Protein AF-X0THK2-F1 (afdb_monomer_lite)

Structure (mmCIF, N/CA/C/O backbone):
data_AF-X0THK2-F1
#
_entry.id   AF-X0THK2-F1
#
loop_
_atom_site.group_PDB
_atom_site.id
_atom_site.type_symbol
_atom_site.label_atom_id
_atom_site.label_alt_id
_atom_site.label_comp_id
_atom_site.label_asym_id
_atom_site.label_entity_id
_atom_site.label_seq_id
_atom_site.pdbx_PDB_ins_code
_atom_site.Cartn_x
_atom_site.Cartn_y
_atom_site.Cartn_z
_atom_site.occupancy
_atom_site.B_iso_or_equiv
_atom_site.auth_seq_id
_atom_site.auth_comp_id
_atom_site.auth_asym_id
_atom_site.auth_atom_id
_atom_site.pdbx_PDB_model_num
ATOM 1 N N . MET A 1 1 ? 14.594 -12.903 -14.115 1.00 51.97 1 MET A N 1
ATOM 2 C CA . MET A 1 1 ? 13.327 -12.169 -13.880 1.00 51.97 1 MET A CA 1
ATOM 3 C C . MET A 1 1 ? 12.761 -12.596 -12.543 1.00 51.97 1 MET A C 1
ATOM 5 O O . MET A 1 1 ? 12.547 -13.785 -12.344 1.00 51.97 1 MET A O 1
ATOM 9 N N . ASN A 1 2 ? 12.491 -11.645 -11.649 1.00 69.25 2 ASN A N 1
ATOM 10 C CA . ASN A 1 2 ? 11.984 -11.963 -10.314 1.00 69.25 2 ASN A CA 1
ATOM 11 C C . ASN A 1 2 ? 10.461 -12.042 -10.366 1.00 69.25 2 ASN A C 1
ATOM 13 O O . ASN A 1 2 ? 9.765 -11.030 -10.506 1.00 69.25 2 ASN A O 1
ATOM 17 N N . ARG A 1 3 ? 9.955 -13.277 -10.335 1.00 85.00 3 ARG A N 1
ATOM 18 C CA . ARG A 1 3 ? 8.519 -13.593 -10.343 1.00 85.00 3 ARG A CA 1
ATOM 19 C C . ARG A 1 3 ? 7.918 -13.631 -8.945 1.00 85.00 3 ARG A C 1
ATOM 21 O O . ARG A 1 3 ? 6.707 -13.520 -8.822 1.00 85.00 3 ARG A O 1
ATOM 28 N N . VAL A 1 4 ? 8.752 -13.755 -7.916 1.00 89.44 4 VAL A N 1
ATOM 29 C CA . VAL A 1 4 ? 8.335 -13.856 -6.518 1.00 89.44 4 VAL A CA 1
ATOM 30 C C . VAL A 1 4 ? 8.900 -12.677 -5.738 1.00 89.44 4 VAL A C 1
ATOM 32 O O . VAL A 1 4 ? 10.060 -12.305 -5.901 1.00 89.44 4 VAL A O 1
ATOM 35 N N . MET A 1 5 ? 8.066 -12.095 -4.888 1.00 89.94 5 MET A N 1
ATOM 36 C CA . MET A 1 5 ? 8.440 -11.112 -3.884 1.00 89.94 5 MET A CA 1
ATOM 37 C C . MET A 1 5 ? 7.939 -11.607 -2.534 1.00 89.94 5 MET A C 1
ATOM 39 O O . MET A 1 5 ? 6.778 -11.991 -2.410 1.00 89.94 5 MET A O 1
ATOM 43 N N . ALA A 1 6 ? 8.810 -11.565 -1.534 1.00 90.81 6 ALA A N 1
ATOM 44 C CA . ALA A 1 6 ? 8.463 -11.764 -0.137 1.00 90.81 6 ALA A CA 1
ATOM 45 C C . ALA A 1 6 ? 8.884 -10.520 0.649 1.00 90.81 6 ALA A C 1
ATOM 47 O O . ALA A 1 6 ? 9.890 -9.880 0.334 1.00 90.81 6 ALA A O 1
ATOM 48 N N . SER A 1 7 ? 8.097 -10.130 1.640 1.00 89.62 7 SER A N 1
ATOM 49 C CA . SER A 1 7 ? 8.336 -8.942 2.451 1.00 89.62 7 SER A CA 1
ATOM 50 C C . SER A 1 7 ? 7.856 -9.176 3.872 1.00 89.62 7 SER A C 1
ATOM 52 O O . SER A 1 7 ? 6.810 -9.774 4.096 1.00 89.62 7 SER A O 1
ATOM 54 N N . VAL A 1 8 ? 8.627 -8.675 4.829 1.00 90.88 8 VAL A N 1
ATOM 55 C CA . VAL A 1 8 ? 8.290 -8.665 6.252 1.00 90.88 8 VAL A CA 1
ATOM 56 C C . VAL A 1 8 ? 8.263 -7.208 6.691 1.00 90.88 8 VAL A C 1
ATOM 58 O O . VAL A 1 8 ? 9.100 -6.417 6.255 1.00 90.88 8 VAL A O 1
ATOM 61 N N . TYR A 1 9 ? 7.285 -6.831 7.504 1.00 87.06 9 TYR A N 1
ATOM 62 C CA . TYR A 1 9 ? 7.135 -5.465 7.987 1.00 87.06 9 TYR A CA 1
ATOM 63 C C . TYR A 1 9 ? 6.623 -5.457 9.422 1.00 87.06 9 TYR A C 1
ATOM 65 O O . TYR A 1 9 ? 5.949 -6.372 9.878 1.00 87.06 9 TYR A O 1
ATOM 73 N N . TYR A 1 10 ? 6.984 -4.417 10.156 1.00 87.94 10 TYR A N 1
ATOM 74 C CA . TYR A 1 10 ? 6.481 -4.145 11.492 1.00 87.94 10 TYR A CA 1
ATOM 75 C C . TYR A 1 10 ? 6.275 -2.641 11.604 1.00 87.94 10 TYR A C 1
ATOM 77 O O . TYR A 1 10 ? 7.006 -1.865 10.986 1.00 87.94 10 TYR A O 1
ATOM 85 N N . GLY A 1 11 ? 5.254 -2.226 12.342 1.00 85.81 11 GLY A N 1
ATOM 86 C CA . GLY A 1 11 ? 4.861 -0.828 12.392 1.00 85.81 11 GLY A CA 1
ATOM 87 C C . GLY A 1 11 ? 3.998 -0.508 13.598 1.00 85.81 11 GLY A C 1
ATOM 88 O O . GLY A 1 11 ? 3.724 -1.363 14.439 1.00 85.81 11 GLY A O 1
ATOM 89 N N . GLY A 1 12 ? 3.573 0.744 13.667 1.00 85.88 12 GLY A N 1
ATOM 90 C CA . GLY A 1 12 ? 2.708 1.264 14.713 1.00 85.88 12 GLY A CA 1
ATOM 91 C C . GLY A 1 12 ? 2.173 2.641 14.338 1.00 85.88 12 GLY A C 1
ATOM 92 O O . GLY A 1 12 ? 2.647 3.278 13.397 1.00 85.88 12 GLY A O 1
ATOM 93 N N . GLU A 1 13 ? 1.162 3.085 15.073 1.00 86.56 13 GLU A N 1
ATOM 94 C CA . GLU A 1 13 ? 0.580 4.422 14.977 1.00 86.56 13 GLU A CA 1
ATOM 95 C C . GLU A 1 13 ? 1.261 5.370 15.980 1.00 86.56 13 GLU A C 1
ATOM 97 O O . GLU A 1 13 ? 1.789 4.933 17.001 1.00 86.56 13 GLU A O 1
ATOM 102 N N . ASN A 1 14 ? 1.241 6.673 15.685 1.00 85.56 14 ASN A N 1
ATOM 103 C CA . ASN A 1 14 ? 1.829 7.729 16.519 1.00 85.56 14 ASN A CA 1
ATOM 104 C C . ASN A 1 14 ? 3.362 7.655 16.690 1.00 85.56 14 ASN A C 1
ATOM 106 O O . ASN A 1 14 ? 3.903 8.095 17.696 1.00 85.56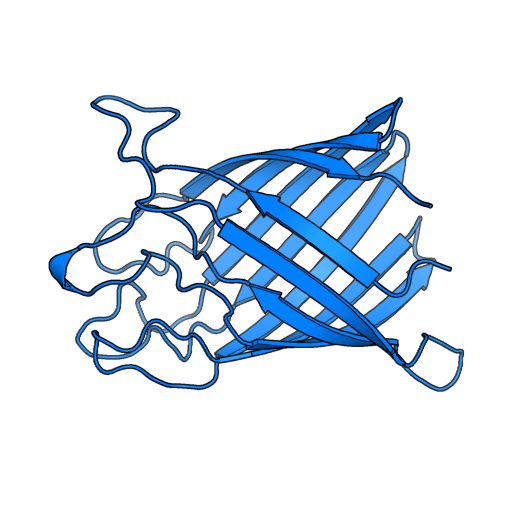 14 ASN A O 1
ATOM 110 N N . PHE A 1 15 ? 4.082 7.121 15.695 1.00 80.56 15 PHE A N 1
ATOM 111 C CA . PHE A 1 15 ? 5.554 7.127 15.697 1.00 80.56 15 PHE A CA 1
ATOM 112 C C . PHE A 1 15 ? 6.146 8.548 15.603 1.00 80.56 15 PHE A C 1
ATOM 114 O O . PHE A 1 15 ? 7.241 8.801 16.094 1.00 80.56 15 PHE A O 1
ATOM 121 N N . ILE A 1 16 ? 5.421 9.477 14.968 1.00 75.75 16 ILE A N 1
ATOM 122 C CA . ILE A 1 16 ? 5.760 10.904 14.878 1.00 75.75 16 ILE A CA 1
ATOM 123 C C . ILE A 1 16 ? 4.528 11.689 15.343 1.00 75.75 16 ILE A C 1
ATOM 125 O O . ILE A 1 16 ? 3.577 11.850 14.575 1.00 75.75 16 ILE A O 1
ATOM 129 N N . GLY A 1 17 ? 4.532 12.139 16.598 1.00 75.00 17 GLY A N 1
ATOM 130 C CA . GLY A 1 17 ? 3.413 12.835 17.233 1.00 75.00 17 GLY A CA 1
ATOM 131 C C . GLY A 1 17 ? 3.602 12.980 18.744 1.00 75.00 17 GLY A C 1
ATOM 132 O O . GLY A 1 17 ? 4.654 12.632 19.277 1.00 75.00 17 GLY A O 1
ATOM 133 N N . GLU A 1 18 ? 2.589 13.512 19.425 1.00 75.44 18 GLU A N 1
ATOM 134 C CA . GLU A 1 18 ? 2.556 13.605 20.888 1.00 75.44 18 GLU A CA 1
ATOM 135 C C . GLU A 1 18 ? 1.841 12.376 21.476 1.00 75.44 18 GLU A C 1
ATOM 137 O O . GLU A 1 18 ? 0.810 11.938 20.961 1.00 75.44 18 GLU A O 1
ATOM 142 N N . GLY A 1 19 ? 2.388 11.802 22.552 1.00 82.88 19 GLY A N 1
ATOM 143 C CA . GLY A 1 19 ? 1.845 10.620 23.235 1.00 82.88 19 GLY A CA 1
ATOM 144 C C . GLY A 1 19 ? 2.620 9.325 22.971 1.00 82.88 19 GLY A C 1
ATOM 145 O O . GLY A 1 19 ? 3.713 9.332 22.411 1.00 82.88 19 GLY A O 1
ATOM 146 N N . GLU A 1 20 ? 2.062 8.198 23.414 1.00 86.19 20 GLU A N 1
ATOM 147 C CA . GLU A 1 20 ? 2.704 6.886 23.281 1.00 86.19 20 GLU A CA 1
ATOM 148 C C . GLU A 1 20 ? 2.559 6.308 21.865 1.00 86.19 20 GLU A C 1
ATOM 150 O O . GLU A 1 20 ? 1.560 6.536 21.172 1.00 86.19 20 GLU A O 1
ATOM 155 N N . VAL A 1 21 ? 3.557 5.522 21.448 1.00 86.88 21 VAL A N 1
ATOM 156 C CA . VAL A 1 21 ? 3.509 4.767 20.191 1.00 86.88 21 VAL A CA 1
ATOM 157 C C . VAL A 1 21 ? 2.581 3.568 20.362 1.00 86.88 21 VAL A C 1
ATOM 159 O O . VAL A 1 21 ? 2.798 2.709 21.217 1.00 86.88 21 VAL A O 1
ATOM 162 N N . ASN A 1 22 ? 1.571 3.468 19.503 1.00 87.38 22 ASN A N 1
ATOM 163 C CA . ASN A 1 22 ? 0.654 2.336 19.477 1.00 87.38 22 ASN A CA 1
ATOM 164 C C . ASN A 1 22 ? 1.153 1.288 18.476 1.00 87.38 22 ASN A C 1
ATOM 166 O O . ASN A 1 22 ? 0.842 1.347 17.284 1.00 87.38 22 ASN A O 1
ATOM 170 N N . TRP A 1 23 ? 1.958 0.347 18.961 1.00 90.25 23 TRP A N 1
ATOM 171 C CA . TRP A 1 23 ? 2.533 -0.718 18.142 1.00 90.25 23 TRP A CA 1
ATOM 172 C C . TRP A 1 23 ? 1.482 -1.681 17.586 1.00 90.25 23 TRP A C 1
ATOM 174 O O . TRP A 1 23 ? 0.511 -2.046 18.254 1.00 90.25 23 TRP A O 1
ATOM 184 N N . ASN A 1 24 ? 1.712 -2.152 16.361 1.00 90.62 24 ASN A N 1
ATOM 185 C CA . ASN A 1 24 ? 0.898 -3.209 15.784 1.00 90.62 24 ASN A CA 1
ATOM 186 C C . ASN A 1 24 ? 1.109 -4.524 16.552 1.00 90.62 24 ASN A C 1
ATOM 188 O O . ASN A 1 24 ? 2.219 -4.814 16.994 1.00 90.62 24 ASN A O 1
ATOM 192 N N . PRO A 1 25 ? 0.071 -5.367 16.681 1.00 91.06 25 PRO A N 1
ATOM 193 C CA . PRO A 1 25 ? 0.123 -6.548 17.545 1.00 91.06 25 PRO A CA 1
ATOM 194 C C . PRO A 1 25 ? 1.012 -7.673 17.004 1.00 91.06 25 PRO A C 1
ATOM 196 O O . PRO A 1 25 ? 1.326 -8.605 17.738 1.00 91.06 25 PRO A O 1
ATOM 199 N N . GLN A 1 26 ? 1.360 -7.632 15.717 1.00 89.00 26 GLN A N 1
ATOM 200 C CA . GLN A 1 26 ? 2.122 -8.681 15.052 1.00 89.00 26 GLN A CA 1
ATOM 201 C C . GLN A 1 26 ? 2.984 -8.118 13.924 1.00 89.00 26 GLN A C 1
ATOM 203 O O . GLN A 1 26 ? 2.712 -7.046 13.375 1.00 89.00 26 GLN A O 1
ATOM 208 N N . ILE A 1 27 ? 3.999 -8.893 13.556 1.00 90.94 27 ILE A N 1
ATOM 209 C CA . ILE A 1 27 ? 4.769 -8.699 12.332 1.00 90.94 27 ILE A CA 1
ATOM 210 C C . ILE A 1 27 ? 3.862 -9.006 11.131 1.00 90.94 27 ILE A C 1
ATOM 212 O O . ILE A 1 27 ? 3.173 -10.025 11.089 1.00 90.94 27 ILE A O 1
ATOM 216 N N . GLY A 1 28 ? 3.855 -8.101 10.162 1.00 92.38 28 GLY A N 1
ATOM 217 C CA . GLY A 1 28 ? 3.229 -8.268 8.865 1.00 92.38 28 GLY A CA 1
ATOM 218 C C . GLY A 1 28 ? 4.109 -9.053 7.900 1.00 92.38 28 GLY A C 1
ATOM 219 O O . GLY A 1 28 ? 5.336 -8.936 7.894 1.00 92.38 28 GLY A O 1
ATOM 220 N N . PHE A 1 29 ? 3.465 -9.834 7.044 1.00 93.94 29 PHE A N 1
ATOM 221 C CA . PHE A 1 29 ? 4.097 -10.543 5.945 1.00 93.94 29 PHE A CA 1
ATOM 222 C C . PHE A 1 29 ? 3.342 -10.260 4.650 1.00 93.94 29 PHE A C 1
ATOM 224 O O . PHE A 1 29 ? 2.124 -10.061 4.640 1.00 93.94 29 PHE A O 1
ATOM 231 N N . GLU A 1 30 ? 4.081 -10.203 3.552 1.00 94.69 30 GLU A N 1
ATOM 232 C CA . GLU A 1 30 ? 3.529 -10.111 2.215 1.00 94.69 30 GLU A CA 1
ATOM 233 C C . GLU A 1 30 ? 4.280 -11.043 1.272 1.00 94.69 30 GLU A C 1
ATOM 235 O O . GLU A 1 30 ? 5.509 -11.056 1.235 1.00 94.69 30 GLU A O 1
ATOM 240 N N . MET A 1 31 ? 3.524 -11.797 0.481 1.00 94.94 31 MET A N 1
ATOM 241 C CA . MET A 1 31 ? 4.041 -12.568 -0.639 1.00 94.94 31 MET A CA 1
ATOM 242 C C . MET A 1 31 ? 3.273 -12.187 -1.893 1.00 94.94 31 MET A C 1
ATOM 244 O O . MET A 1 31 ? 2.048 -12.108 -1.874 1.00 94.94 31 MET A O 1
ATOM 248 N N . ARG A 1 32 ? 3.990 -11.990 -2.995 1.00 95.69 32 ARG A N 1
ATOM 249 C CA . ARG A 1 32 ? 3.411 -11.691 -4.302 1.00 95.69 32 ARG A CA 1
ATOM 250 C C . ARG A 1 32 ? 4.101 -12.508 -5.373 1.00 95.69 32 ARG A C 1
ATOM 252 O O . ARG A 1 32 ? 5.329 -12.542 -5.435 1.00 95.69 32 ARG A O 1
ATOM 259 N N . ILE A 1 33 ? 3.306 -13.114 -6.242 1.00 95.38 33 ILE A N 1
ATOM 260 C CA . ILE A 1 33 ? 3.770 -13.914 -7.367 1.00 95.38 33 ILE A CA 1
ATOM 261 C C . ILE A 1 33 ? 3.182 -13.332 -8.650 1.00 95.38 33 ILE A C 1
ATOM 263 O O . ILE A 1 33 ? 1.968 -13.163 -8.768 1.00 95.38 33 ILE A O 1
ATOM 267 N N . ARG A 1 34 ? 4.047 -13.027 -9.620 1.00 95.62 34 ARG A N 1
ATOM 268 C CA . ARG A 1 34 ? 3.648 -12.652 -10.979 1.00 95.62 34 ARG A CA 1
ATOM 269 C C . ARG A 1 34 ? 3.392 -13.924 -11.782 1.00 95.62 34 ARG A C 1
ATOM 271 O O . ARG A 1 34 ? 4.321 -14.694 -12.017 1.00 95.62 34 ARG A O 1
ATOM 278 N N . ILE A 1 35 ? 2.140 -14.121 -12.183 1.00 95.62 35 ILE A N 1
ATOM 279 C CA . ILE A 1 35 ? 1.673 -15.310 -12.910 1.00 95.62 35 ILE A CA 1
ATOM 280 C C . ILE A 1 35 ? 1.639 -15.093 -14.425 1.00 95.62 35 ILE A C 1
ATOM 282 O O . ILE A 1 35 ? 1.852 -16.038 -15.175 1.00 95.62 35 ILE A O 1
ATOM 286 N N . ILE A 1 36 ? 1.424 -13.852 -14.870 1.00 94.75 36 ILE A N 1
ATOM 287 C CA . ILE A 1 36 ? 1.481 -13.458 -16.281 1.00 94.75 36 ILE A CA 1
ATOM 288 C C . ILE A 1 36 ? 2.469 -12.306 -16.404 1.00 94.75 36 ILE A C 1
ATOM 290 O O . ILE A 1 36 ? 2.406 -11.332 -15.647 1.00 94.75 36 ILE A O 1
ATOM 294 N N . GLU A 1 37 ? 3.403 -12.439 -17.338 1.00 92.88 37 GLU A N 1
ATOM 295 C CA . GLU A 1 37 ? 4.351 -11.385 -17.672 1.00 92.88 37 GLU A CA 1
ATOM 296 C C . GLU A 1 37 ? 3.726 -10.395 -18.645 1.00 92.88 37 GLU A C 1
ATOM 298 O O . GLU A 1 37 ? 2.919 -10.751 -19.502 1.00 92.88 37 GLU A O 1
ATOM 303 N N . GLU A 1 38 ? 4.103 -9.133 -18.483 1.00 92.75 38 GLU A N 1
ATOM 304 C CA . GLU A 1 38 ? 3.689 -8.099 -19.413 1.00 92.75 38 GLU A CA 1
ATOM 305 C C . GLU A 1 38 ? 4.325 -8.349 -20.781 1.00 92.75 38 GLU A C 1
ATOM 307 O O . GLU A 1 38 ? 5.511 -8.656 -20.894 1.00 92.75 38 GLU A O 1
ATOM 312 N N . SE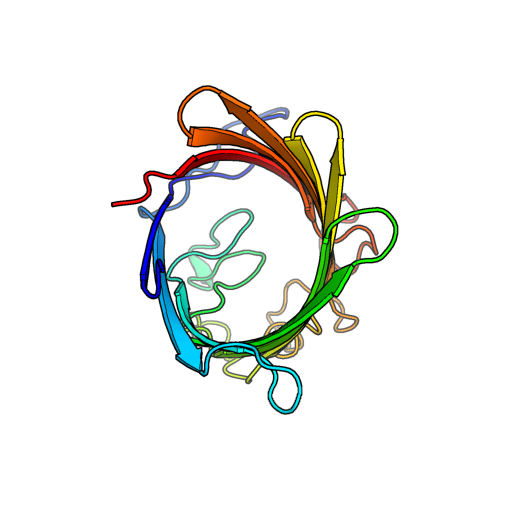R A 1 39 ? 3.522 -8.191 -21.823 1.00 91.19 39 SER A N 1
ATOM 313 C CA . SER A 1 39 ? 3.946 -8.230 -23.216 1.00 91.19 39 SER A CA 1
ATOM 314 C C . SER A 1 39 ? 3.228 -7.127 -23.989 1.00 91.19 39 SER A C 1
ATOM 316 O O . SER A 1 39 ? 2.403 -6.392 -23.446 1.00 91.19 39 SER A O 1
ATOM 318 N N . PHE A 1 40 ? 3.499 -7.022 -25.288 1.00 88.19 40 PHE A N 1
ATOM 319 C CA . PHE A 1 40 ? 2.782 -6.078 -26.144 1.00 88.19 40 PHE A CA 1
ATOM 320 C C . PHE A 1 40 ? 1.252 -6.290 -26.109 1.00 88.19 40 PHE A C 1
ATOM 322 O O . PHE A 1 40 ? 0.489 -5.322 -26.053 1.00 88.19 40 PHE A O 1
ATOM 329 N N . ALA A 1 41 ? 0.810 -7.553 -26.098 1.00 90.81 41 ALA A N 1
ATOM 330 C CA . ALA A 1 41 ? -0.605 -7.922 -26.152 1.00 90.81 41 ALA A CA 1
ATOM 331 C C . ALA A 1 41 ? -1.260 -8.086 -24.769 1.00 90.81 41 ALA A C 1
ATOM 333 O O . ALA A 1 41 ? -2.451 -7.812 -24.630 1.00 90.81 41 ALA A O 1
ATOM 334 N N . PHE A 1 42 ? -0.507 -8.508 -23.748 1.00 93.06 42 PHE A N 1
ATOM 335 C CA . PHE A 1 42 ? -1.058 -8.864 -22.436 1.00 93.06 42 PHE A CA 1
ATOM 336 C C . PHE A 1 42 ? -0.485 -8.000 -21.308 1.00 93.06 42 PHE A C 1
ATOM 338 O O . PHE A 1 42 ? 0.735 -7.835 -21.241 1.00 93.06 42 PHE A O 1
ATOM 345 N N . PRO A 1 43 ? -1.324 -7.491 -20.385 1.00 95.62 43 PRO A N 1
ATOM 346 C CA . PRO A 1 43 ? -0.830 -6.869 -19.163 1.00 95.62 43 PRO A CA 1
ATOM 347 C C . PRO A 1 43 ? -0.204 -7.920 -18.233 1.00 95.62 43 PRO A C 1
ATOM 349 O O . PRO A 1 43 ? -0.538 -9.105 -18.297 1.00 95.62 43 PRO A O 1
ATOM 352 N N . ALA A 1 44 ? 0.662 -7.485 -17.318 1.00 96.31 44 ALA A N 1
ATOM 353 C CA . ALA A 1 44 ? 1.138 -8.359 -16.251 1.00 96.31 44 ALA A CA 1
ATOM 354 C C . ALA A 1 44 ? 0.010 -8.653 -15.259 1.00 96.31 44 ALA A C 1
ATOM 356 O O . ALA A 1 44 ? -0.748 -7.758 -14.887 1.00 96.31 44 ALA A O 1
ATOM 357 N N . VAL A 1 45 ? -0.042 -9.884 -14.753 1.00 97.38 45 VAL A N 1
ATOM 358 C CA . VAL A 1 45 ? -0.984 -10.284 -13.699 1.00 97.38 45 VAL A CA 1
ATOM 359 C C . VAL A 1 45 ? -0.215 -10.885 -12.537 1.00 97.38 45 VAL A C 1
ATOM 361 O O . VAL A 1 45 ? 0.676 -11.718 -12.718 1.00 97.38 45 VAL A O 1
ATOM 364 N N . SER A 1 46 ? -0.549 -10.445 -11.329 1.00 97.44 46 SER A N 1
ATOM 365 C CA . SER A 1 46 ? 0.020 -10.950 -10.083 1.00 97.44 46 SER A CA 1
ATOM 366 C C . SER A 1 46 ? -1.074 -11.331 -9.097 1.00 97.44 46 SER A C 1
ATOM 368 O O . SER A 1 46 ? -2.148 -10.731 -9.072 1.00 97.44 46 SER A O 1
ATOM 370 N N . ILE A 1 47 ? -0.769 -12.305 -8.251 1.00 98.06 47 ILE A N 1
ATOM 371 C CA . ILE A 1 47 ? -1.553 -12.658 -7.069 1.00 98.06 47 ILE A CA 1
ATOM 372 C C . ILE A 1 47 ? -0.670 -12.513 -5.837 1.00 98.06 47 ILE A C 1
ATOM 374 O O . ILE A 1 47 ? 0.553 -12.647 -5.920 1.00 98.06 47 ILE A O 1
ATOM 378 N N . GLY A 1 48 ? -1.268 -12.229 -4.693 1.00 97.44 48 GLY A N 1
ATOM 379 C CA . GLY A 1 48 ? -0.514 -12.088 -3.465 1.00 97.44 48 GLY A CA 1
ATOM 380 C C . GLY A 1 48 ? -1.363 -12.200 -2.218 1.00 97.44 48 GLY A C 1
ATOM 381 O O . GLY A 1 48 ? -2.590 -12.297 -2.263 1.00 97.44 48 GLY A O 1
ATOM 382 N N . PHE A 1 49 ? -0.664 -12.198 -1.096 1.00 97.50 49 PHE A N 1
ATOM 383 C CA . PHE A 1 49 ? -1.231 -12.170 0.234 1.00 97.50 49 PHE A CA 1
ATOM 384 C C . PHE A 1 49 ? -0.493 -11.128 1.065 1.00 97.50 49 PHE A C 1
ATOM 386 O O . PHE A 1 49 ? 0.734 -11.112 1.058 1.00 97.50 49 PHE A O 1
ATOM 393 N N . ASN A 1 50 ? -1.225 -10.282 1.782 1.00 96.56 50 ASN A N 1
ATOM 394 C CA . ASN A 1 50 ? -0.694 -9.305 2.725 1.00 96.56 50 ASN A CA 1
ATOM 395 C C . ASN A 1 50 ? -1.473 -9.426 4.045 1.00 96.56 50 ASN A C 1
ATOM 397 O O . ASN A 1 50 ? -2.698 -9.297 4.055 1.00 96.56 50 ASN A O 1
ATOM 401 N N . SER A 1 51 ? -0.769 -9.704 5.145 1.00 95.12 51 SER A N 1
ATOM 402 C CA . SER A 1 51 ? -1.388 -10.018 6.439 1.00 95.12 51 SER A CA 1
ATOM 403 C C . SER A 1 51 ? -1.667 -8.817 7.343 1.00 95.12 51 SER A C 1
ATOM 405 O O . SER A 1 51 ? -2.347 -8.981 8.356 1.00 95.12 51 SER A O 1
ATOM 407 N N . GLN A 1 52 ? -1.137 -7.630 7.043 1.00 93.56 52 GLN A N 1
ATOM 408 C CA . GLN A 1 52 ? -1.195 -6.496 7.963 1.00 93.56 52 GLN A CA 1
ATOM 409 C C . GLN A 1 52 ? -1.644 -5.216 7.260 1.00 93.56 52 GLN A C 1
ATOM 411 O O . GLN A 1 52 ? -1.069 -4.768 6.271 1.00 93.56 52 GLN A O 1
ATOM 416 N N . GLY A 1 53 ? -2.703 -4.633 7.819 1.00 92.38 53 GLY A N 1
ATOM 417 C CA . GLY A 1 53 ? -3.231 -3.343 7.419 1.00 92.38 53 GLY A CA 1
ATOM 418 C C . GLY A 1 53 ? -2.385 -2.189 7.939 1.00 92.38 53 GLY A C 1
ATOM 419 O O . GLY A 1 53 ? -1.259 -2.361 8.409 1.00 92.38 53 GLY A O 1
ATOM 420 N N . TYR A 1 54 ? -2.948 -0.992 7.852 1.00 90.38 54 TYR A N 1
ATOM 421 C CA . TYR A 1 54 ? -2.238 0.250 8.130 1.00 90.38 54 TYR A CA 1
ATOM 422 C C . TYR A 1 54 ? -2.977 1.136 9.134 1.00 90.38 54 TYR A C 1
ATOM 424 O O . TYR A 1 54 ? -4.180 0.984 9.381 1.00 90.38 54 TYR A O 1
ATOM 432 N N . GLY A 1 55 ? -2.252 2.103 9.698 1.00 88.31 55 GLY A N 1
ATOM 433 C CA . GLY A 1 55 ? -2.691 2.831 10.887 1.00 88.31 55 GLY A CA 1
ATOM 434 C C . GLY A 1 55 ? -2.760 1.924 12.119 1.00 88.31 55 GLY A C 1
ATOM 435 O O . GLY A 1 55 ? -2.251 0.804 12.114 1.00 88.31 55 GLY A O 1
ATOM 436 N N . GLY A 1 56 ? -3.395 2.400 13.189 1.00 88.25 56 GLY A N 1
ATOM 437 C CA . GLY A 1 56 ? -3.437 1.636 14.431 1.00 88.25 56 GLY A CA 1
ATOM 438 C C . GLY A 1 56 ? -4.405 0.463 14.379 1.00 88.25 56 GLY A C 1
ATOM 439 O O . GLY A 1 56 ? -5.480 0.532 13.769 1.00 88.25 56 GLY A O 1
ATOM 440 N N . TYR A 1 57 ? -4.033 -0.600 15.088 1.00 91.25 57 TYR A N 1
ATOM 441 C CA . TYR A 1 57 ? -4.878 -1.764 15.310 1.00 91.25 57 TYR A CA 1
ATOM 442 C C . TYR A 1 57 ? -5.927 -1.484 16.393 1.00 91.25 57 TYR A C 1
ATOM 444 O O . TYR A 1 57 ? -5.635 -0.903 17.441 1.00 91.25 57 TYR A O 1
ATOM 452 N N . ARG A 1 58 ? -7.172 -1.897 16.153 1.00 91.69 58 ARG A N 1
ATOM 453 C CA . ARG A 1 58 ? -8.299 -1.727 17.074 1.00 91.69 58 ARG A CA 1
ATOM 454 C C . ARG A 1 58 ? -8.701 -3.093 17.611 1.00 91.69 58 ARG A C 1
ATOM 456 O O . ARG A 1 58 ? -9.332 -3.885 16.917 1.00 91.69 58 ARG A O 1
ATOM 463 N N . LYS A 1 59 ? -8.332 -3.364 18.868 1.00 90.88 59 LYS A N 1
ATOM 464 C CA . LYS A 1 59 ? -8.544 -4.668 19.525 1.00 90.88 59 LYS A CA 1
ATOM 465 C C . LYS A 1 59 ? -10.021 -5.072 19.590 1.00 90.88 59 LYS A C 1
ATOM 467 O O . LYS A 1 59 ? -10.324 -6.245 19.422 1.00 90.88 59 LYS A O 1
ATOM 472 N N . THR A 1 60 ? -10.923 -4.108 19.781 1.00 91.69 60 THR A N 1
ATOM 473 C CA . THR A 1 60 ? -12.376 -4.338 19.875 1.00 91.69 60 THR A CA 1
ATOM 474 C C . THR A 1 60 ? -12.981 -4.875 18.581 1.00 91.69 60 THR A C 1
ATOM 476 O O . THR A 1 60 ? -13.838 -5.748 18.632 1.00 91.69 60 THR A O 1
ATOM 479 N N . LEU A 1 61 ? -12.510 -4.389 17.430 1.00 92.31 61 LEU A N 1
ATOM 480 C CA . LEU A 1 61 ? -12.985 -4.792 16.101 1.00 92.31 61 LEU A CA 1
ATOM 481 C C . LEU A 1 61 ? -12.042 -5.784 15.402 1.00 92.31 61 LEU A C 1
ATOM 483 O O . LEU A 1 61 ? -12.283 -6.148 14.257 1.00 92.31 61 LEU A O 1
ATOM 487 N N . LYS A 1 62 ? -10.944 -6.173 16.066 1.00 93.88 62 LYS A N 1
ATOM 488 C CA . LYS A 1 62 ? -9.851 -7.013 15.544 1.00 93.88 62 LYS A CA 1
ATOM 489 C C . LYS A 1 62 ? -9.424 -6.656 14.112 1.00 93.88 62 LYS A C 1
ATOM 491 O O . LYS A 1 62 ? -9.251 -7.528 13.261 1.00 93.88 62 LYS A O 1
ATOM 496 N N . ARG A 1 63 ? -9.264 -5.359 13.849 1.00 94.06 63 ARG A N 1
ATOM 497 C CA . ARG A 1 63 ? -8.872 -4.841 12.536 1.00 94.06 63 ARG A CA 1
ATOM 498 C C . ARG A 1 63 ? -7.986 -3.612 12.643 1.00 94.06 63 ARG A C 1
ATOM 500 O O . ARG A 1 63 ? -7.995 -2.911 13.657 1.00 94.06 63 ARG A O 1
ATOM 507 N N . TYR A 1 64 ? -7.238 -3.345 11.587 1.00 93.62 64 TYR A N 1
ATOM 508 C CA . TYR A 1 64 ? -6.532 -2.089 11.390 1.00 93.62 64 TYR A CA 1
ATOM 509 C C . TYR A 1 64 ? -7.504 -0.984 10.967 1.00 93.62 64 TYR A C 1
ATOM 511 O O . TYR A 1 64 ? -8.626 -1.238 10.511 1.00 93.62 64 TYR A O 1
ATOM 519 N N . THR A 1 65 ? -7.051 0.262 11.115 1.00 92.00 65 THR A N 1
ATOM 520 C CA . THR A 1 65 ? -7.798 1.441 10.656 1.00 92.00 65 THR A CA 1
ATOM 521 C C . THR A 1 65 ? -8.051 1.335 9.151 1.00 92.00 65 THR A C 1
ATOM 523 O O . THR A 1 65 ? -9.194 1.413 8.711 1.00 92.00 65 THR A O 1
ATOM 526 N N . TYR A 1 66 ? -7.003 1.040 8.380 1.00 92.94 66 TYR A N 1
ATOM 527 C CA . TYR A 1 66 ? -7.107 0.617 6.987 1.00 92.94 66 TYR A CA 1
ATOM 528 C C . TYR A 1 66 ? -6.832 -0.886 6.935 1.00 92.94 66 TYR A C 1
ATOM 530 O O . TYR A 1 66 ? -5.728 -1.305 7.289 1.00 92.94 66 TYR A O 1
ATOM 538 N N . LYS A 1 67 ? -7.823 -1.694 6.543 1.00 95.12 67 LYS A N 1
ATOM 539 C CA . LYS A 1 67 ? -7.707 -3.161 6.510 1.00 95.12 67 LYS A CA 1
ATOM 540 C C . LYS A 1 67 ? -6.522 -3.616 5.655 1.00 95.12 67 LYS A C 1
ATOM 542 O O . LYS A 1 67 ? -6.193 -2.998 4.643 1.00 95.12 67 LYS A O 1
ATOM 547 N N . SER A 1 68 ? -5.908 -4.731 6.042 1.00 95.50 68 SER A N 1
ATOM 548 C CA . SER A 1 68 ? -4.987 -5.474 5.180 1.00 95.50 68 SER A CA 1
ATOM 549 C C . SER A 1 68 ? -5.674 -5.846 3.872 1.00 95.50 68 SER A C 1
ATOM 551 O O . SER A 1 68 ? -6.877 -6.132 3.848 1.00 95.50 68 SER A O 1
ATOM 553 N N . LYS A 1 69 ? -4.894 -5.924 2.788 1.00 96.94 69 LYS A N 1
ATOM 554 C CA . LYS A 1 69 ? -5.412 -6.449 1.519 1.00 96.94 69 LYS A CA 1
ATOM 555 C C . LYS A 1 69 ? -5.820 -7.926 1.659 1.00 96.94 69 LYS A C 1
ATOM 557 O O . LYS A 1 69 ? -6.700 -8.382 0.940 1.00 96.94 69 LYS A O 1
ATOM 562 N N . GLY A 1 70 ? -5.230 -8.687 2.587 1.00 97.31 70 GLY A N 1
ATOM 563 C CA . GLY A 1 70 ? -5.454 -10.129 2.660 1.00 97.31 70 GLY A CA 1
ATOM 564 C C . GLY A 1 70 ? -5.016 -10.776 1.351 1.00 97.31 70 GLY A C 1
ATOM 565 O O . GLY A 1 70 ? -3.927 -10.479 0.862 1.00 97.31 70 GLY A O 1
ATOM 566 N N . PHE A 1 71 ? -5.860 -11.617 0.756 1.00 98.31 71 PHE A N 1
ATOM 567 C CA . PHE A 1 71 ? -5.600 -12.136 -0.589 1.00 98.31 71 PHE A CA 1
ATOM 568 C C . PHE A 1 71 ? -5.946 -11.091 -1.639 1.00 98.31 71 PHE A C 1
ATOM 570 O O . PHE A 1 71 ? -7.018 -10.490 -1.588 1.00 98.31 71 PHE A O 1
ATOM 577 N N . TYR A 1 72 ? -5.065 -10.897 -2.613 1.00 98.50 72 TYR A N 1
ATOM 578 C CA . TYR A 1 72 ? -5.261 -9.892 -3.644 1.00 98.50 72 TYR A CA 1
ATOM 579 C C . TYR A 1 72 ? -4.758 -10.346 -5.011 1.00 98.50 72 TYR A C 1
ATOM 581 O O . TYR A 1 72 ? -3.902 -11.222 -5.135 1.00 98.50 72 TYR A O 1
ATOM 589 N N . THR A 1 73 ? -5.276 -9.698 -6.048 1.00 98.44 73 THR A N 1
ATOM 590 C CA . THR A 1 73 ? -4.764 -9.784 -7.413 1.00 98.44 73 THR A CA 1
ATOM 591 C C . THR A 1 73 ? -4.583 -8.386 -7.987 1.00 98.44 73 THR A C 1
ATOM 593 O O . THR A 1 73 ? -5.294 -7.458 -7.600 1.00 98.44 73 THR A O 1
ATOM 596 N N . VAL A 1 74 ? -3.603 -8.229 -8.874 1.00 98.25 74 VAL A N 1
ATOM 597 C CA . VAL A 1 74 ? -3.299 -6.967 -9.550 1.00 98.25 74 VAL A CA 1
ATOM 598 C C . VAL A 1 74 ? -3.010 -7.239 -11.015 1.00 98.25 74 VAL A C 1
ATOM 600 O O . VAL A 1 74 ? -2.200 -8.111 -11.340 1.00 98.25 74 VAL A O 1
ATOM 603 N N . VAL A 1 75 ? -3.639 -6.451 -11.876 1.00 98.06 75 VAL A N 1
ATOM 604 C CA . VAL A 1 75 ? -3.315 -6.321 -13.292 1.00 98.06 75 VAL A CA 1
ATOM 605 C C . VAL A 1 75 ? -2.533 -5.024 -13.473 1.00 98.06 75 VAL A C 1
ATOM 607 O O . VAL A 1 75 ? -2.955 -3.970 -12.995 1.00 98.06 75 VAL A O 1
ATOM 610 N N . SER A 1 76 ? -1.392 -5.109 -14.148 1.00 97.25 76 SER A N 1
ATOM 611 C CA . SER A 1 76 ? -0.434 -4.013 -14.282 1.00 97.25 76 SER A CA 1
ATOM 612 C C . SER A 1 76 ? -0.005 -3.821 -15.729 1.00 97.25 76 SER A C 1
ATOM 614 O O . SER A 1 76 ? 0.208 -4.799 -16.448 1.00 97.25 76 SER A O 1
ATOM 616 N N . ARG A 1 77 ? 0.197 -2.567 -16.130 1.00 95.88 77 ARG A N 1
ATOM 617 C CA . ARG A 1 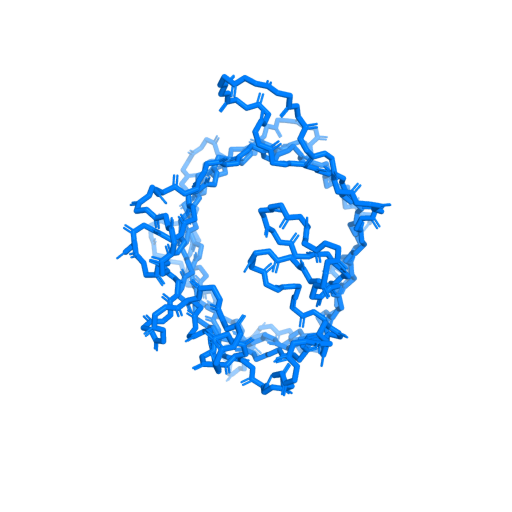77 ? 0.790 -2.216 -17.423 1.00 95.88 77 ARG A CA 1
ATOM 618 C C . ARG A 1 77 ? 1.760 -1.054 -17.263 1.00 95.88 77 ARG A C 1
ATOM 620 O O . ARG A 1 77 ? 1.420 -0.073 -16.607 1.00 95.88 77 ARG A O 1
ATOM 627 N N . ASN A 1 78 ? 2.946 -1.174 -17.842 1.00 94.38 78 ASN A N 1
ATOM 628 C CA . ASN A 1 78 ? 3.996 -0.170 -17.795 1.00 94.38 78 ASN A CA 1
ATOM 629 C C . ASN A 1 78 ? 4.112 0.542 -19.141 1.00 94.38 78 ASN A C 1
ATOM 631 O O . ASN A 1 78 ? 4.059 -0.058 -20.213 1.00 94.38 78 ASN A O 1
ATOM 635 N N . TYR A 1 79 ? 4.315 1.849 -19.070 1.00 92.31 79 TYR A N 1
ATOM 636 C CA . TYR A 1 79 ? 4.529 2.712 -20.216 1.00 92.31 79 TYR A CA 1
ATOM 637 C C . TYR A 1 79 ? 5.835 3.471 -20.039 1.00 92.31 79 TYR A C 1
ATOM 639 O O . TYR A 1 79 ? 6.189 3.895 -18.938 1.00 92.31 79 TYR A O 1
ATOM 647 N N . TYR A 1 80 ? 6.533 3.694 -21.148 1.00 88.50 80 TYR A N 1
ATOM 648 C CA . TYR A 1 80 ? 7.687 4.577 -21.167 1.00 88.50 80 TYR A CA 1
ATOM 649 C C . TYR A 1 80 ? 7.232 6.004 -21.492 1.00 88.50 80 TYR A C 1
ATOM 651 O O . TYR A 1 80 ? 7.151 6.398 -22.653 1.00 88.50 80 TYR A O 1
ATOM 659 N N . LEU A 1 81 ? 6.901 6.773 -20.455 1.00 87.00 81 LEU A N 1
ATOM 660 C CA . LEU A 1 81 ? 6.447 8.160 -20.565 1.00 87.00 81 LEU A CA 1
ATOM 661 C C . LEU A 1 81 ? 7.291 9.034 -19.638 1.00 87.00 81 LEU A C 1
ATOM 663 O O . LEU A 1 81 ? 7.020 9.109 -18.441 1.00 87.00 81 LEU A O 1
ATOM 667 N N . LEU A 1 82 ? 8.340 9.668 -20.179 1.00 80.31 82 LEU A N 1
ATOM 668 C CA . LEU A 1 82 ? 9.349 10.429 -19.417 1.00 80.31 82 LEU A CA 1
ATOM 669 C C . LEU A 1 82 ? 9.962 9.612 -18.257 1.00 80.31 82 LEU A C 1
ATOM 671 O O . LEU A 1 82 ? 10.083 10.102 -17.136 1.00 80.31 82 LEU A O 1
ATOM 675 N N . GLY A 1 83 ? 10.256 8.331 -18.498 1.00 82.38 83 GLY A N 1
ATOM 676 C CA . GLY A 1 83 ? 10.611 7.323 -17.486 1.00 82.38 83 GLY A CA 1
ATOM 677 C C . GLY A 1 83 ? 9.534 6.238 -17.355 1.00 82.38 83 GLY A C 1
ATOM 678 O O . GLY A 1 83 ? 8.582 6.228 -18.134 1.00 82.38 83 GLY A O 1
ATOM 679 N N . ASN A 1 84 ? 9.658 5.343 -16.370 1.00 91.38 84 ASN A N 1
ATOM 680 C CA . ASN A 1 84 ? 8.644 4.307 -16.131 1.00 91.38 84 ASN A CA 1
ATOM 681 C C . ASN A 1 84 ? 7.355 4.928 -15.578 1.00 91.38 84 ASN A C 1
ATOM 683 O O . ASN A 1 84 ? 7.427 5.714 -14.633 1.00 91.38 84 ASN A O 1
ATOM 687 N N . LEU A 1 85 ? 6.209 4.586 -16.160 1.00 95.94 85 LEU A N 1
ATOM 688 C CA . LEU A 1 85 ? 4.878 4.842 -15.615 1.00 95.94 85 LEU A CA 1
ATOM 689 C C . LEU A 1 85 ? 4.123 3.512 -15.547 1.00 95.94 85 LEU A C 1
ATOM 691 O O . LEU A 1 85 ? 3.706 2.993 -16.582 1.00 95.94 85 LEU A O 1
ATOM 695 N N . GLY A 1 86 ? 3.949 2.974 -14.346 1.00 96.88 86 GLY A N 1
ATOM 696 C CA . GLY A 1 86 ? 3.115 1.808 -14.082 1.00 96.88 86 GLY A CA 1
ATOM 697 C C . GLY A 1 86 ? 1.677 2.222 -13.788 1.00 96.88 86 GLY A C 1
ATOM 698 O O . GLY A 1 86 ? 1.445 3.133 -13.000 1.00 96.88 86 GLY A O 1
ATOM 699 N N . LEU A 1 87 ? 0.703 1.562 -14.414 1.00 97.75 87 LEU A N 1
ATOM 700 C CA . LEU A 1 87 ? -0.713 1.637 -14.052 1.00 97.75 87 LEU A CA 1
ATOM 701 C C . LEU A 1 87 ? -1.168 0.288 -13.504 1.00 97.75 87 LEU A C 1
ATOM 703 O O . LEU A 1 87 ? -0.839 -0.759 -14.069 1.00 97.75 87 LEU A O 1
ATOM 707 N N . HIS A 1 88 ? -1.960 0.320 -12.436 1.00 98.12 88 HIS A N 1
ATOM 708 C CA . HIS A 1 88 ? -2.379 -0.860 -11.690 1.00 98.12 88 HIS A CA 1
ATOM 709 C C . HIS A 1 88 ? -3.862 -0.804 -11.366 1.00 98.12 88 HIS A C 1
ATOM 711 O O . HIS A 1 88 ? -4.364 0.194 -10.856 1.00 98.12 88 HIS A O 1
ATOM 717 N N . ILE A 1 89 ? -4.546 -1.919 -11.582 1.00 98.44 89 ILE A N 1
ATOM 718 C CA . ILE A 1 89 ? -5.884 -2.162 -11.054 1.00 98.44 89 ILE A CA 1
ATOM 719 C C . ILE A 1 89 ? -5.862 -3.480 -10.297 1.00 98.44 89 ILE A C 1
ATOM 721 O O . ILE A 1 89 ? -5.269 -4.459 -10.752 1.00 98.44 89 ILE A O 1
ATOM 725 N N . GLY A 1 90 ? -6.476 -3.515 -9.125 1.00 98.38 90 GLY A N 1
ATOM 726 C CA . GLY A 1 90 ? -6.475 -4.703 -8.294 1.00 98.38 90 GLY A CA 1
ATOM 727 C C . GLY A 1 90 ? -7.753 -4.875 -7.504 1.00 98.38 90 GLY A C 1
ATOM 728 O O . GLY A 1 90 ? -8.531 -3.943 -7.310 1.00 98.38 90 GLY A O 1
ATOM 729 N N . ALA A 1 91 ? -7.941 -6.099 -7.034 1.00 98.69 91 ALA A N 1
ATOM 730 C CA . ALA A 1 91 ? -9.012 -6.470 -6.128 1.00 98.69 91 ALA A CA 1
ATOM 731 C C . ALA A 1 91 ? -8.431 -7.259 -4.957 1.00 98.69 91 ALA A C 1
ATOM 733 O O . ALA A 1 91 ? -7.409 -7.938 -5.099 1.00 98.69 91 ALA A O 1
ATOM 734 N N . ASN A 1 92 ? -9.055 -7.150 -3.790 1.00 98.56 92 ASN A N 1
ATOM 735 C CA . ASN A 1 92 ? -8.580 -7.799 -2.580 1.00 98.56 92 ASN A CA 1
ATOM 736 C C . ASN A 1 92 ? -9.714 -8.237 -1.646 1.00 98.56 92 ASN A C 1
ATOM 738 O O . ASN A 1 92 ? -10.830 -7.722 -1.704 1.00 98.56 92 ASN A O 1
ATOM 742 N N . LYS A 1 93 ? -9.411 -9.213 -0.789 1.00 98.06 93 LYS A N 1
ATOM 743 C CA . LYS A 1 93 ? -10.307 -9.758 0.229 1.00 98.06 93 LYS A CA 1
ATOM 744 C C . LYS A 1 93 ? -9.552 -9.844 1.550 1.00 98.06 93 LYS A C 1
ATOM 746 O O . LYS A 1 93 ? -8.713 -10.729 1.743 1.00 98.06 93 LYS A O 1
ATOM 751 N N . SER A 1 94 ? -9.904 -8.956 2.475 1.00 97.38 94 SER A N 1
ATOM 752 C CA . SER A 1 94 ? -9.308 -8.938 3.808 1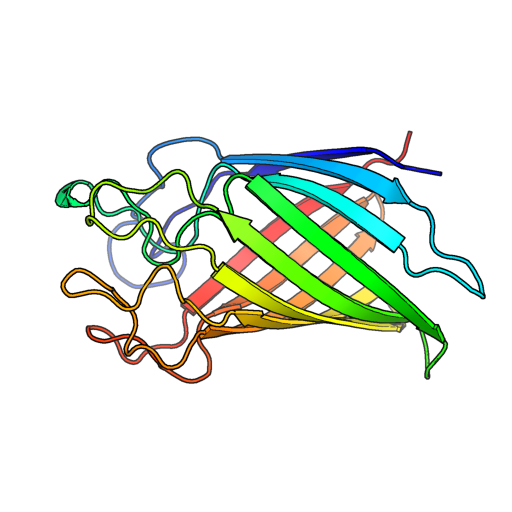.00 97.38 94 SER A CA 1
ATOM 753 C C . SER A 1 94 ? -9.744 -10.142 4.653 1.00 97.38 94 SER A C 1
ATOM 755 O O . SER A 1 94 ? -10.846 -10.686 4.507 1.00 97.38 94 SER A O 1
ATOM 757 N N . LEU A 1 95 ? -8.863 -10.557 5.564 1.00 95.69 95 LEU A N 1
ATOM 758 C CA . LEU A 1 95 ? -9.178 -11.547 6.598 1.00 95.69 95 LEU A CA 1
ATOM 759 C C . LEU A 1 95 ? -9.725 -10.901 7.882 1.00 95.69 95 LEU A C 1
ATOM 761 O O . LEU A 1 95 ? -10.229 -11.608 8.751 1.00 95.69 95 LEU A O 1
ATOM 765 N N . GLU A 1 96 ? -9.689 -9.572 7.973 1.00 95.00 96 GLU A N 1
ATOM 766 C CA . GLU A 1 96 ? -10.263 -8.780 9.061 1.00 95.00 96 GLU A CA 1
ATOM 767 C C . GLU A 1 96 ? -11.782 -8.656 8.871 1.00 95.00 96 GLU A C 1
ATOM 769 O O . GLU A 1 96 ? -12.244 -7.841 8.076 1.00 95.00 96 GLU A O 1
ATOM 774 N N . LYS A 1 97 ? -12.551 -9.508 9.562 1.00 92.44 97 LYS A N 1
ATOM 775 C CA . LYS A 1 97 ? -13.999 -9.711 9.325 1.00 92.44 97 LYS A CA 1
ATOM 776 C C . LYS A 1 97 ? -14.886 -9.490 10.555 1.00 92.44 97 LYS A C 1
ATOM 778 O O . LYS A 1 97 ? -16.092 -9.733 10.509 1.00 92.44 97 LYS A O 1
ATOM 783 N N . GLU A 1 98 ? -14.280 -9.126 11.678 1.00 92.69 98 GLU A N 1
ATOM 784 C CA . GLU A 1 98 ? -14.927 -9.081 13.001 1.00 92.69 98 GLU A CA 1
ATOM 785 C C . GLU A 1 98 ? -15.778 -7.817 13.190 1.00 92.69 98 GLU A C 1
ATOM 787 O O . GLU A 1 98 ? -16.648 -7.753 14.052 1.00 92.69 98 GLU A O 1
ATOM 792 N N . ASP A 1 99 ? -15.602 -6.843 12.303 1.00 88.88 99 ASP A N 1
ATOM 793 C CA . ASP A 1 99 ? -16.462 -5.674 12.136 1.00 88.88 99 ASP A CA 1
ATOM 794 C C . ASP A 1 99 ? -17.709 -5.952 11.274 1.00 88.88 99 ASP A C 1
ATOM 796 O O . ASP A 1 99 ? -18.452 -5.025 10.960 1.00 88.88 99 ASP A O 1
ATOM 800 N N . LYS A 1 100 ? -17.949 -7.223 10.918 1.00 90.88 100 LYS A N 1
ATOM 801 C CA . LYS A 1 100 ? -19.049 -7.715 10.069 1.00 90.88 100 LYS A CA 1
ATOM 802 C C . LYS A 1 100 ? -18.983 -7.286 8.604 1.00 90.88 100 LYS A C 1
ATOM 804 O O . LYS A 1 100 ? -19.876 -7.656 7.849 1.00 90.88 100 LYS A O 1
ATOM 809 N N . ASP A 1 101 ? -17.910 -6.627 8.189 1.00 92.31 101 ASP A N 1
ATOM 810 C CA . ASP A 1 101 ? -17.682 -6.251 6.802 1.00 92.31 101 ASP A CA 1
ATOM 811 C C . ASP A 1 101 ? -16.678 -7.225 6.174 1.00 92.31 101 ASP A C 1
ATOM 813 O O . ASP A 1 101 ? -15.527 -7.369 6.605 1.00 92.31 101 ASP A O 1
ATOM 817 N N . LYS A 1 102 ? -17.154 -7.948 5.162 1.00 93.50 102 LYS A N 1
ATOM 818 C CA . LYS A 1 102 ? -16.414 -9.016 4.489 1.00 93.50 102 LYS A CA 1
ATOM 819 C C . LYS A 1 102 ? -16.253 -8.720 3.011 1.00 93.50 102 LYS A C 1
ATOM 821 O O . LYS A 1 102 ? -15.924 -9.651 2.277 1.00 93.50 102 LYS A O 1
ATOM 826 N N . ASP A 1 103 ? -16.513 -7.508 2.552 1.00 96.56 103 ASP A N 1
ATOM 827 C CA . ASP A 1 103 ? -16.670 -7.251 1.129 1.00 96.56 103 ASP A CA 1
ATOM 828 C C . ASP A 1 103 ? -15.349 -7.346 0.364 1.00 96.56 103 ASP A C 1
ATOM 830 O O . ASP A 1 103 ? -14.247 -7.312 0.922 1.00 96.56 103 ASP A O 1
ATOM 834 N N . ILE A 1 104 ? -15.463 -7.604 -0.941 1.00 97.38 104 ILE A N 1
ATOM 835 C CA . ILE A 1 104 ? -14.315 -7.501 -1.842 1.00 97.38 104 ILE A CA 1
ATOM 836 C C . ILE A 1 104 ? -14.070 -6.020 -2.070 1.00 97.38 104 ILE A C 1
ATOM 838 O O . ILE A 1 104 ? -14.994 -5.270 -2.369 1.00 97.38 104 ILE A O 1
ATOM 842 N N . ASN A 1 105 ? -12.812 -5.624 -1.979 1.00 98.00 105 ASN A N 1
ATOM 843 C CA . ASN A 1 105 ? -12.405 -4.266 -2.251 1.00 98.00 105 ASN A CA 1
ATOM 844 C C . ASN A 1 105 ? -11.656 -4.171 -3.583 1.00 98.00 105 ASN A C 1
ATOM 846 O O . ASN A 1 105 ? -10.995 -5.122 -4.004 1.00 98.00 105 ASN A O 1
ATOM 850 N N . ILE A 1 106 ? -11.753 -3.016 -4.234 1.00 98.38 106 ILE A N 1
ATOM 851 C CA . ILE A 1 106 ? -11.086 -2.696 -5.496 1.00 98.38 106 ILE A CA 1
ATOM 852 C C . ILE A 1 106 ? -10.175 -1.496 -5.255 1.00 98.38 106 ILE A C 1
ATOM 854 O O . ILE A 1 106 ? -10.470 -0.625 -4.440 1.00 98.38 106 ILE A O 1
ATOM 858 N N . PHE A 1 107 ? -9.053 -1.444 -5.958 1.00 98.50 107 PHE A N 1
ATOM 859 C CA . PHE A 1 107 ? -8.158 -0.299 -5.931 1.00 98.50 107 PHE A CA 1
ATOM 860 C C . PHE A 1 107 ? -7.545 -0.060 -7.305 1.00 98.50 107 PHE A C 1
ATOM 862 O O . PHE A 1 107 ? -7.342 -0.983 -8.096 1.00 98.50 107 PHE A O 1
ATOM 869 N N . PHE A 1 108 ? -7.232 1.199 -7.565 1.00 98.44 108 PHE A N 1
ATOM 870 C CA . PHE A 1 108 ? -6.472 1.645 -8.719 1.00 98.44 108 PHE A CA 1
ATOM 871 C C . PHE A 1 108 ? -5.238 2.391 -8.227 1.00 98.44 108 PHE A C 1
ATOM 873 O O . PHE A 1 108 ? -5.311 3.115 -7.240 1.00 98.44 108 PHE A O 1
ATOM 880 N N . GLY A 1 109 ? -4.109 2.252 -8.906 1.00 98.06 109 GLY A N 1
ATOM 881 C CA . GLY A 1 109 ? -2.913 3.000 -8.556 1.00 98.06 109 GLY A CA 1
ATOM 882 C C . GLY A 1 109 ? -1.975 3.197 -9.728 1.00 98.06 109 GLY A C 1
ATOM 883 O O . GLY A 1 109 ? -2.117 2.568 -10.776 1.00 98.06 109 GLY A O 1
ATOM 884 N N . PHE A 1 110 ? -1.001 4.072 -9.530 1.00 97.31 110 PHE A N 1
ATOM 885 C CA . PHE A 1 110 ? 0.101 4.258 -10.456 1.00 97.31 110 PHE A CA 1
ATOM 886 C C . PHE A 1 110 ? 1.420 4.435 -9.708 1.00 97.31 110 PHE A C 1
ATOM 888 O O . PHE A 1 110 ? 1.442 4.927 -8.575 1.00 97.31 110 PHE A O 1
ATOM 895 N N . ASP A 1 111 ? 2.510 4.074 -10.374 1.00 97.06 111 ASP A N 1
ATOM 896 C CA . ASP A 1 111 ? 3.867 4.457 -10.003 1.00 97.06 111 ASP A CA 1
ATOM 897 C C . ASP A 1 111 ? 4.526 5.221 -11.149 1.00 97.06 111 ASP A C 1
ATOM 899 O O . ASP A 1 111 ? 4.292 4.951 -12.325 1.00 97.06 111 ASP A O 1
ATOM 903 N N . LYS A 1 112 ? 5.319 6.232 -10.810 1.00 97.12 112 LYS A N 1
ATOM 904 C CA . LYS A 1 112 ? 6.027 7.064 -11.773 1.00 97.12 112 LYS A CA 1
ATOM 905 C C . LYS A 1 112 ? 7.470 7.220 -11.336 1.00 97.12 112 LYS A C 1
ATOM 907 O O . LYS A 1 112 ? 7.752 7.897 -10.350 1.00 97.12 112 LYS A O 1
ATOM 912 N N . GLY A 1 113 ? 8.375 6.628 -12.107 1.00 95.50 113 GLY A N 1
ATOM 913 C CA . GLY A 1 113 ? 9.813 6.753 -11.916 1.00 95.50 113 GLY A CA 1
ATOM 914 C C . GLY A 1 113 ? 10.358 8.079 -12.448 1.00 95.50 113 GLY A C 1
ATOM 915 O O . GLY A 1 113 ? 9.987 8.525 -13.542 1.00 95.50 113 GLY A O 1
ATOM 916 N N . PHE A 1 114 ? 11.280 8.660 -11.683 1.00 93.25 114 PHE A N 1
ATOM 917 C CA . PHE A 1 114 ? 12.047 9.866 -11.985 1.00 93.25 114 PHE A CA 1
ATOM 918 C C . PHE A 1 114 ? 13.560 9.593 -11.850 1.00 93.25 114 PHE A C 1
ATOM 920 O O . PHE A 1 114 ? 13.966 8.618 -11.207 1.00 93.25 114 PHE A O 1
ATOM 927 N N . PRO A 1 115 ? 14.426 10.445 -12.431 1.00 90.38 115 PRO A N 1
ATOM 928 C CA . PRO A 1 115 ? 15.872 10.356 -12.228 1.00 90.38 115 PRO A CA 1
ATOM 929 C C . PRO A 1 115 ? 16.272 10.382 -10.742 1.00 90.38 115 PRO A C 1
ATOM 931 O O . PRO A 1 115 ? 15.571 10.943 -9.903 1.00 90.38 115 PRO A O 1
ATOM 934 N N . GLY A 1 116 ? 17.418 9.779 -10.413 1.00 89.19 116 GLY A N 1
ATOM 935 C CA . GLY A 1 116 ? 17.942 9.762 -9.038 1.00 89.19 116 GLY A CA 1
ATOM 936 C C . GLY A 1 116 ? 17.295 8.731 -8.104 1.00 89.19 116 GLY A C 1
ATOM 937 O O . GLY A 1 116 ? 17.469 8.815 -6.890 1.00 89.19 116 GLY A O 1
ATOM 938 N N . GLY A 1 117 ? 16.554 7.758 -8.650 1.00 90.50 117 GLY A N 1
ATOM 939 C CA . GLY A 1 117 ? 15.925 6.681 -7.874 1.00 90.50 117 GLY A CA 1
ATOM 940 C C . GLY A 1 117 ? 14.635 7.095 -7.162 1.00 90.50 117 GLY A C 1
ATOM 941 O O . GLY A 1 117 ? 14.189 6.390 -6.254 1.00 90.50 117 GLY A O 1
ATOM 942 N N . LEU A 1 118 ? 14.054 8.235 -7.543 1.00 94.88 118 LEU A N 1
ATOM 943 C CA . LEU A 1 118 ? 12.789 8.730 -7.011 1.00 94.88 118 LEU A CA 1
ATOM 944 C C . LEU A 1 118 ? 11.603 8.113 -7.754 1.00 94.88 118 LEU A C 1
ATOM 946 O O . LEU A 1 118 ? 11.619 7.970 -8.975 1.00 94.88 118 LEU A O 1
ATOM 950 N N . GLU A 1 119 ? 10.552 7.793 -7.014 1.00 96.38 119 GLU A N 1
ATOM 951 C CA . GLU A 1 119 ? 9.306 7.253 -7.543 1.00 96.38 119 GLU A CA 1
ATOM 952 C C . GLU A 1 119 ? 8.124 7.892 -6.809 1.00 96.38 119 GLU A C 1
ATOM 954 O O . GLU A 1 119 ? 8.069 7.895 -5.576 1.00 96.38 119 GLU A O 1
ATOM 959 N N . LEU A 1 120 ? 7.187 8.458 -7.568 1.00 97.12 120 LEU A N 1
ATOM 960 C CA . LEU A 1 120 ? 5.895 8.894 -7.048 1.00 97.12 120 LEU A CA 1
ATOM 961 C C . LEU A 1 120 ? 4.916 7.735 -7.165 1.00 97.12 120 LEU A C 1
ATOM 963 O O . LEU A 1 120 ? 4.771 7.165 -8.242 1.00 97.12 120 LEU A O 1
ATOM 967 N N . LEU A 1 121 ? 4.208 7.437 -6.085 1.00 98.00 121 LEU A N 1
ATOM 968 C CA . LEU A 1 121 ? 3.135 6.458 -6.064 1.00 98.00 121 LEU A CA 1
ATOM 969 C C . LEU A 1 121 ? 1.832 7.153 -5.688 1.00 98.00 121 LEU A C 1
ATOM 971 O O . LEU A 1 121 ? 1.814 8.015 -4.805 1.00 98.00 121 LEU A O 1
ATOM 975 N N . ALA A 1 122 ? 0.733 6.746 -6.308 1.00 98.12 122 ALA A N 1
ATOM 976 C CA . ALA A 1 122 ? -0.598 7.081 -5.828 1.00 98.12 122 ALA A CA 1
ATOM 977 C C . ALA A 1 122 ? -1.532 5.885 -5.961 1.00 98.12 122 ALA A C 1
ATOM 979 O O . ALA A 1 122 ? -1.411 5.079 -6.879 1.00 98.12 122 ALA A O 1
ATOM 980 N N . GLU A 1 123 ? -2.475 5.784 -5.036 1.00 98.50 123 GLU A N 1
ATOM 981 C CA . GLU A 1 123 ? -3.489 4.740 -5.015 1.00 98.50 123 GLU A CA 1
ATOM 982 C C . GLU A 1 123 ? -4.820 5.370 -4.617 1.00 98.50 123 GLU A C 1
ATOM 984 O O . GLU A 1 123 ? -4.898 6.125 -3.650 1.00 98.50 123 GLU A O 1
ATOM 989 N N . TYR A 1 124 ? -5.871 5.046 -5.355 1.00 98.19 124 TYR A N 1
ATOM 990 C CA . TYR A 1 124 ? -7.236 5.218 -4.907 1.00 98.19 124 TYR A CA 1
ATOM 991 C C . TYR A 1 124 ? -7.802 3.844 -4.554 1.00 98.19 124 TYR A C 1
ATOM 993 O O . TYR A 1 124 ? -8.024 2.994 -5.420 1.00 98.19 124 TYR A O 1
ATOM 1001 N N . ASP A 1 125 ? -8.000 3.625 -3.262 1.00 97.81 125 ASP A N 1
ATOM 1002 C CA . ASP A 1 125 ? -8.647 2.443 -2.712 1.00 97.81 125 ASP A CA 1
ATOM 1003 C C . ASP A 1 125 ? -10.142 2.752 -2.549 1.00 97.81 125 ASP A C 1
ATOM 1005 O O . ASP A 1 125 ? -10.497 3.726 -1.889 1.00 97.81 125 ASP A O 1
ATOM 1009 N N . PHE A 1 126 ? -11.033 1.973 -3.164 1.00 97.25 126 PHE A N 1
ATOM 1010 C CA . PHE A 1 126 ? -12.474 2.251 -3.105 1.00 97.25 126 PHE A CA 1
ATOM 1011 C C . PHE A 1 126 ? -13.071 2.008 -1.712 1.00 97.25 126 PHE A C 1
ATOM 1013 O O . PHE A 1 126 ? -14.149 2.519 -1.409 1.00 97.25 126 PHE A O 1
ATOM 1020 N N . ALA A 1 127 ? -12.354 1.284 -0.851 1.00 96.12 127 ALA A N 1
ATOM 1021 C CA . ALA A 1 127 ? -12.721 0.965 0.519 1.00 96.12 127 ALA A CA 1
ATOM 1022 C C . ALA A 1 127 ? -14.117 0.336 0.643 1.00 96.12 127 ALA A C 1
ATOM 1024 O O . ALA A 1 127 ? -14.846 0.605 1.597 1.00 96.12 127 ALA A O 1
ATOM 1025 N N . PHE A 1 128 ? -14.494 -0.523 -0.311 1.00 96.38 128 PHE A N 1
ATOM 1026 C CA . PHE A 1 128 ? -15.764 -1.259 -0.246 1.00 96.38 128 PHE A CA 1
ATOM 1027 C C . PHE A 1 128 ? -15.819 -2.229 0.933 1.00 96.38 128 PHE A C 1
ATOM 1029 O O . PHE A 1 128 ? -16.900 -2.607 1.339 1.00 96.38 128 PHE A O 1
ATOM 1036 N N . ASN A 1 129 ? -14.664 -2.586 1.498 1.00 94.88 129 ASN A N 1
ATOM 1037 C CA . ASN A 1 129 ? -14.547 -3.353 2.735 1.00 94.88 129 ASN A CA 1
ATOM 1038 C C . ASN A 1 129 ? -14.427 -2.467 3.994 1.00 94.88 129 ASN A C 1
ATOM 1040 O O . ASN A 1 129 ? -13.917 -2.921 5.027 1.00 94.88 129 ASN A O 1
ATOM 1044 N N . ASP A 1 130 ? -14.800 -1.189 3.893 1.00 93.81 130 ASP A N 1
ATOM 1045 C CA . ASP A 1 130 ? -14.858 -0.234 4.997 1.00 93.81 130 ASP A CA 1
ATOM 1046 C C . ASP A 1 130 ? -15.980 0.805 4.792 1.00 93.81 130 ASP A C 1
ATOM 1048 O O . ASP A 1 130 ? -15.777 2.019 4.922 1.00 93.81 130 ASP A O 1
ATOM 1052 N N . ASN A 1 131 ? -17.184 0.331 4.470 1.00 91.56 131 ASN A N 1
ATOM 1053 C CA . ASN A 1 131 ? -18.367 1.161 4.1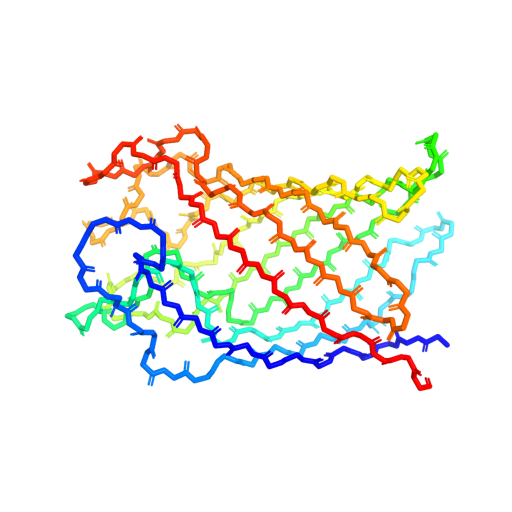93 1.00 91.56 131 ASN A CA 1
ATOM 1054 C C . ASN A 1 131 ? -19.583 0.847 5.096 1.00 91.56 131 ASN A C 1
ATOM 1056 O O . ASN A 1 131 ? -20.579 1.564 5.038 1.00 91.56 131 ASN A O 1
ATOM 1060 N N . GLU A 1 132 ? -19.476 -0.152 5.973 1.00 90.81 132 GLU A N 1
ATOM 1061 C CA . GLU A 1 132 ? -20.539 -0.591 6.884 1.00 90.81 132 GLU A CA 1
ATOM 1062 C C . GLU A 1 132 ? -20.685 0.250 8.175 1.00 90.81 132 GLU A C 1
ATOM 1064 O O . GLU A 1 132 ? -19.960 1.215 8.434 1.00 90.81 132 GLU A O 1
ATOM 1069 N N . ASN A 1 133 ? -21.628 -0.129 9.048 1.00 88.38 133 ASN A N 1
ATOM 1070 C CA . ASN A 1 133 ? -21.906 0.568 10.318 1.00 88.38 133 ASN A CA 1
ATOM 1071 C C . ASN A 1 133 ? -20.666 0.766 11.210 1.00 88.38 133 ASN A C 1
ATOM 1073 O O . ASN A 1 133 ? -20.504 1.825 11.819 1.00 88.38 133 ASN A O 1
ATOM 1077 N N . LEU A 1 134 ? -19.783 -0.236 11.273 1.00 90.44 134 LEU A N 1
ATOM 1078 C CA . LEU A 1 134 ? -18.549 -0.216 12.070 1.00 90.44 134 LEU A CA 1
ATOM 1079 C C . LEU A 1 134 ? -17.334 0.303 11.284 1.00 90.44 134 LEU A C 1
ATOM 1081 O O . LEU A 1 134 ? -16.198 0.146 11.736 1.00 90.44 134 LEU A O 1
ATOM 1085 N N . SER A 1 135 ? -17.554 0.913 10.116 1.00 91.56 135 SER A N 1
ATOM 1086 C CA . SER A 1 135 ? -16.465 1.406 9.283 1.00 91.56 135 SER A CA 1
ATOM 1087 C C . SER A 1 135 ? -15.753 2.616 9.881 1.00 91.56 135 SER A C 1
ATOM 1089 O O . SER A 1 135 ? -16.348 3.457 10.566 1.00 91.56 135 SER A O 1
ATOM 1091 N N . PHE A 1 136 ? -14.466 2.743 9.559 1.00 91.94 136 PHE A N 1
ATOM 1092 C CA . PHE A 1 136 ? -13.699 3.960 9.833 1.00 91.94 136 PHE A CA 1
ATOM 1093 C C . PHE A 1 136 ? -13.869 5.001 8.721 1.00 91.94 136 PHE A C 1
ATOM 1095 O O . PHE A 1 136 ? -13.731 6.206 8.974 1.00 91.94 136 PHE A O 1
ATOM 1102 N N . GLY A 1 137 ? -14.186 4.543 7.510 1.00 91.50 137 GLY A N 1
ATOM 1103 C CA . GLY A 1 137 ? -14.387 5.354 6.319 1.00 91.50 137 GLY A CA 1
ATOM 1104 C C . GLY A 1 137 ? -15.776 5.972 6.207 1.00 91.50 137 GLY A C 1
ATOM 1105 O O . GLY A 1 137 ? -16.760 5.479 6.750 1.00 91.50 137 GLY A O 1
ATOM 1106 N N . LYS A 1 138 ? -15.871 7.070 5.456 1.00 91.38 138 LYS A N 1
ATOM 1107 C CA . LYS A 1 138 ? -17.137 7.715 5.069 1.00 91.38 138 LYS A CA 1
ATOM 1108 C C . LYS A 1 138 ? -17.806 7.062 3.847 1.00 91.38 138 LYS A C 1
ATOM 1110 O O . LYS A 1 138 ? -18.843 7.549 3.423 1.00 91.38 138 LYS A O 1
ATOM 1115 N N . GLY A 1 139 ? -17.206 6.018 3.268 1.00 91.31 139 GLY A N 1
ATOM 1116 C CA . GLY A 1 139 ? -17.712 5.332 2.068 1.00 91.31 139 GLY A CA 1
ATOM 1117 C C . GLY A 1 139 ? -17.244 5.912 0.724 1.00 91.31 139 GLY A C 1
ATOM 1118 O O . GLY A 1 139 ? -17.613 5.392 -0.318 1.00 91.31 139 GLY A O 1
ATOM 1119 N N . ASN A 1 140 ? -16.397 6.949 0.727 1.00 92.56 140 ASN A N 1
ATOM 1120 C CA . ASN A 1 140 ? -15.895 7.612 -0.490 1.00 92.56 140 ASN A CA 1
ATOM 1121 C C . ASN A 1 140 ? -14.488 7.140 -0.914 1.00 92.56 140 ASN A C 1
ATOM 1123 O O . ASN A 1 140 ? -13.779 7.871 -1.612 1.00 92.56 140 ASN A O 1
ATOM 1127 N N . GLY A 1 141 ? -14.033 5.986 -0.420 1.00 94.50 141 GLY A N 1
ATOM 1128 C CA . GLY A 1 141 ? -12.678 5.482 -0.651 1.00 94.50 141 GLY A CA 1
ATOM 1129 C C . GLY A 1 141 ? -11.557 6.288 0.019 1.00 94.50 141 GLY A C 1
ATOM 1130 O O . GLY A 1 141 ? -11.774 7.319 0.662 1.00 94.50 141 GLY A O 1
ATOM 1131 N N . TYR A 1 142 ? -10.326 5.820 -0.151 1.00 96.56 142 TYR A N 1
ATOM 1132 C CA . TYR A 1 142 ? -9.104 6.403 0.384 1.00 96.56 142 TYR A CA 1
ATOM 1133 C C . TYR A 1 142 ? -8.133 6.750 -0.740 1.00 96.56 142 TYR A C 1
ATOM 1135 O O . TYR A 1 142 ? -7.625 5.875 -1.436 1.00 96.56 142 TYR A O 1
ATOM 1143 N N . LEU A 1 143 ? -7.829 8.043 -0.873 1.00 97.31 143 LEU A N 1
ATOM 1144 C CA . LEU A 1 143 ? -6.753 8.513 -1.740 1.00 97.31 143 LEU A CA 1
ATOM 1145 C C . LEU A 1 143 ? -5.432 8.513 -0.969 1.00 97.31 143 LEU A C 1
ATOM 1147 O O . LEU A 1 143 ? -5.275 9.269 -0.008 1.00 97.31 143 LEU A O 1
ATOM 1151 N N . ASN A 1 144 ? -4.488 7.694 -1.403 1.00 97.75 144 ASN A N 1
ATOM 1152 C CA . ASN A 1 144 ? -3.154 7.564 -0.839 1.00 97.75 144 ASN A CA 1
ATOM 1153 C C . ASN A 1 144 ? -2.115 8.068 -1.848 1.00 97.75 144 ASN A C 1
ATOM 1155 O O . ASN A 1 144 ? -2.283 7.917 -3.058 1.00 97.75 144 ASN A O 1
ATOM 1159 N N . SER A 1 145 ? -1.015 8.627 -1.356 1.00 97.94 145 SER A N 1
ATOM 1160 C CA . SER A 1 145 ? 0.175 8.887 -2.164 1.00 97.94 145 SER A CA 1
ATOM 1161 C C . SER A 1 145 ? 1.436 8.534 -1.396 1.00 97.94 145 SER A C 1
ATOM 1163 O O . SER A 1 145 ? 1.427 8.428 -0.170 1.00 97.94 145 SER A O 1
ATOM 1165 N N . ALA A 1 146 ? 2.532 8.326 -2.110 1.00 98.00 146 ALA A N 1
ATOM 1166 C CA . ALA A 1 146 ? 3.828 8.138 -1.497 1.00 98.00 146 ALA A CA 1
ATOM 1167 C C . ALA A 1 146 ? 4.948 8.663 -2.388 1.00 98.00 146 ALA A C 1
ATOM 1169 O O . ALA A 1 146 ? 4.855 8.631 -3.612 1.00 98.00 146 ALA A O 1
ATOM 1170 N N . LEU A 1 147 ? 6.027 9.108 -1.755 1.00 97.69 147 LEU A N 1
ATOM 1171 C CA . LEU A 1 147 ? 7.297 9.370 -2.411 1.00 97.69 147 LEU A CA 1
ATOM 1172 C C . LEU A 1 147 ? 8.295 8.327 -1.925 1.00 97.69 147 LEU A C 1
ATOM 1174 O O . LEU A 1 147 ? 8.629 8.279 -0.739 1.00 97.69 147 LEU A O 1
ATOM 1178 N N . LYS A 1 148 ? 8.761 7.487 -2.841 1.00 96.62 148 LYS A N 1
ATOM 1179 C CA . LYS A 1 148 ? 9.794 6.493 -2.582 1.00 96.62 148 LYS A CA 1
ATOM 1180 C C . LYS A 1 148 ? 11.116 6.984 -3.142 1.00 96.62 148 LYS A C 1
ATOM 1182 O O . LYS A 1 148 ? 11.197 7.424 -4.283 1.00 96.62 148 LYS A O 1
ATOM 1187 N N . TRP A 1 149 ? 12.162 6.850 -2.343 1.00 95.94 149 TRP A N 1
ATOM 1188 C CA . TRP A 1 149 ? 13.531 7.084 -2.759 1.00 95.94 149 TRP A CA 1
ATOM 1189 C C . TRP A 1 149 ? 14.338 5.802 -2.602 1.00 95.94 149 TRP A C 1
ATOM 1191 O O . TRP A 1 149 ? 14.514 5.291 -1.493 1.00 95.94 149 TRP A O 1
ATOM 1201 N N . SER A 1 150 ? 14.786 5.263 -3.732 1.00 93.50 150 SER A N 1
ATOM 1202 C CA . SER A 1 150 ? 15.636 4.080 -3.797 1.00 93.50 150 SER A CA 1
ATOM 1203 C C . SER A 1 150 ? 17.095 4.507 -3.678 1.00 93.50 150 SER A C 1
ATOM 1205 O O . SER A 1 150 ? 17.626 5.193 -4.550 1.00 93.50 150 SER A O 1
ATOM 1207 N N . VAL A 1 151 ? 17.726 4.101 -2.582 1.00 89.25 151 VAL A N 1
ATOM 1208 C CA . VAL A 1 151 ? 19.126 4.378 -2.257 1.00 89.25 151 VAL A CA 1
ATOM 1209 C C . VAL A 1 151 ? 19.989 3.213 -2.766 1.00 89.25 151 VAL A C 1
ATOM 1211 O O . VAL A 1 151 ? 19.490 2.151 -3.149 1.00 89.25 151 VAL A O 1
ATOM 1214 N N . THR A 1 152 ? 21.305 3.394 -2.806 1.00 84.12 152 THR A N 1
ATOM 1215 C CA . THR A 1 152 ? 22.244 2.339 -3.199 1.00 84.12 152 THR A CA 1
ATOM 1216 C C . THR A 1 152 ? 22.165 1.118 -2.269 1.00 84.12 152 THR A C 1
ATOM 1218 O O . THR A 1 152 ? 21.771 1.201 -1.107 1.00 84.12 152 THR A O 1
ATOM 1221 N N . GLY A 1 153 ? 22.511 -0.060 -2.800 1.00 83.69 153 GLY A N 1
ATOM 1222 C CA . GLY A 1 153 ? 22.548 -1.305 -2.023 1.00 83.69 153 GLY A CA 1
ATOM 1223 C C . GLY A 1 153 ? 21.193 -1.987 -1.796 1.00 83.69 153 GLY A C 1
ATOM 1224 O O . GLY A 1 153 ? 21.128 -2.908 -0.992 1.00 83.69 153 GLY A O 1
ATOM 1225 N N . GLY A 1 154 ? 20.126 -1.574 -2.491 1.00 86.81 154 GLY A N 1
ATOM 1226 C CA . GLY A 1 154 ? 18.800 -2.208 -2.403 1.00 86.81 154 GLY A CA 1
ATOM 1227 C C . GLY A 1 154 ? 17.897 -1.640 -1.305 1.00 86.81 154 GLY A C 1
ATOM 1228 O O . GLY A 1 154 ? 16.780 -2.122 -1.122 1.00 86.81 154 GLY A O 1
ATOM 1229 N N . PHE A 1 155 ? 18.346 -0.610 -0.587 1.00 91.50 155 PHE A N 1
ATOM 1230 C CA . PHE A 1 155 ? 17.528 0.096 0.393 1.00 91.50 155 PHE A CA 1
ATOM 1231 C C . PHE A 1 155 ? 16.602 1.115 -0.270 1.00 91.50 155 PHE A C 1
ATOM 1233 O O . PHE A 1 155 ? 16.904 1.708 -1.303 1.00 91.50 155 PHE A O 1
ATOM 1240 N N . SER A 1 156 ? 15.448 1.357 0.337 1.00 94.31 156 SER A N 1
ATOM 1241 C CA . SER A 1 156 ? 14.572 2.463 -0.035 1.00 94.31 156 SER A CA 1
ATOM 1242 C C . SER A 1 156 ? 13.889 3.039 1.193 1.00 94.31 156 SER A C 1
ATOM 1244 O O . SER A 1 156 ? 13.517 2.304 2.109 1.00 94.31 156 SER A O 1
ATOM 1246 N N . VAL A 1 157 ? 13.682 4.351 1.173 1.00 94.62 157 VAL A N 1
ATOM 1247 C CA . VAL A 1 157 ? 12.851 5.068 2.142 1.00 94.62 157 VAL A CA 1
ATOM 1248 C C . VAL A 1 157 ? 11.607 5.545 1.412 1.00 94.62 157 VAL A C 1
ATOM 1250 O O . VAL A 1 157 ? 11.696 6.104 0.324 1.00 94.62 157 VAL A O 1
ATOM 1253 N N . THR A 1 158 ? 10.435 5.289 1.979 1.00 96.00 158 THR A N 1
ATOM 1254 C CA . THR A 1 158 ? 9.149 5.689 1.408 1.00 96.00 158 THR A CA 1
ATOM 1255 C C . THR A 1 158 ? 8.393 6.540 2.411 1.00 96.00 158 THR A C 1
ATOM 1257 O O . THR A 1 158 ? 8.087 6.079 3.509 1.00 96.00 158 THR A O 1
ATOM 1260 N N . PHE A 1 159 ? 8.068 7.764 2.018 1.00 95.50 159 PHE A N 1
ATOM 1261 C CA . PHE A 1 159 ? 7.181 8.655 2.754 1.00 95.50 159 PHE A CA 1
ATOM 1262 C C . PHE A 1 159 ? 5.771 8.476 2.210 1.00 95.50 159 PHE A C 1
ATOM 1264 O O . PHE A 1 159 ? 5.548 8.691 1.023 1.00 95.50 159 PHE A O 1
ATOM 1271 N N . ILE A 1 160 ? 4.833 8.057 3.051 1.00 95.44 160 ILE A N 1
ATOM 1272 C CA . ILE A 1 160 ? 3.476 7.685 2.649 1.00 95.44 160 ILE A CA 1
ATOM 1273 C C . ILE A 1 160 ? 2.486 8.650 3.296 1.00 95.44 160 ILE A C 1
ATOM 1275 O O . ILE A 1 160 ? 2.511 8.873 4.508 1.00 95.44 160 ILE A O 1
ATOM 1279 N N . PHE A 1 161 ? 1.579 9.178 2.484 1.00 94.94 161 PHE A N 1
ATOM 1280 C CA . PHE A 1 161 ? 0.453 10.006 2.884 1.00 94.94 161 PHE A CA 1
ATOM 1281 C C . PHE A 1 161 ? -0.840 9.235 2.636 1.00 94.94 161 PHE A C 1
ATOM 1283 O O . PHE A 1 161 ? -1.202 8.944 1.497 1.00 94.94 161 PHE A O 1
ATOM 1290 N N . ARG A 1 162 ? -1.553 8.891 3.708 1.00 94.25 162 ARG A N 1
ATOM 1291 C CA . ARG A 1 162 ? -2.796 8.119 3.630 1.00 94.25 162 ARG A CA 1
ATOM 1292 C C . ARG A 1 162 ? -4.021 8.993 3.748 1.00 94.25 162 ARG A C 1
ATOM 1294 O O . ARG A 1 162 ? -4.077 9.874 4.610 1.00 94.25 162 ARG A O 1
ATOM 1301 N N . ASN A 1 163 ? -5.037 8.654 2.963 1.00 93.88 163 ASN A N 1
ATOM 1302 C CA . ASN A 1 163 ? -6.341 9.301 2.990 1.00 93.88 163 ASN A CA 1
ATOM 1303 C C . ASN A 1 163 ? -6.252 10.838 2.875 1.00 93.88 163 ASN A C 1
ATOM 1305 O O . ASN A 1 163 ? -6.779 11.589 3.698 1.00 93.88 163 ASN A O 1
ATOM 1309 N N . ILE A 1 164 ? -5.574 11.309 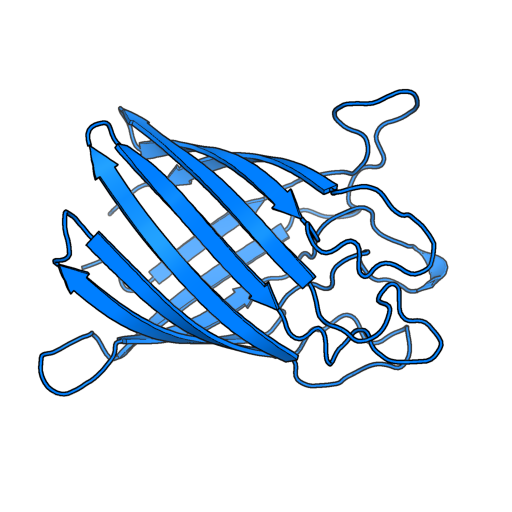1.832 1.00 95.06 164 ILE A N 1
ATOM 1310 C CA . ILE A 1 164 ? -5.398 12.729 1.497 1.00 95.06 164 ILE A CA 1
ATOM 1311 C C . ILE A 1 164 ? -6.753 13.416 1.294 1.00 95.06 164 ILE A C 1
ATOM 1313 O O . ILE A 1 164 ? -6.920 14.570 1.680 1.00 95.06 164 ILE A O 1
ATOM 1317 N N . ALA A 1 165 ? -7.740 12.680 0.773 1.00 92.81 165 ALA A N 1
ATOM 1318 C CA . ALA A 1 165 ? -9.119 13.137 0.599 1.00 92.81 165 ALA A CA 1
ATOM 1319 C C . ALA A 1 165 ? -9.929 13.239 1.914 1.00 92.81 165 ALA A C 1
ATOM 1321 O O . ALA A 1 165 ? -11.065 13.701 1.895 1.00 92.81 165 ALA A O 1
ATOM 1322 N N . ARG A 1 166 ? -9.359 12.852 3.068 1.00 92.12 166 ARG A N 1
ATOM 1323 C CA . ARG A 1 166 ? -9.957 13.000 4.414 1.00 92.12 166 ARG A CA 1
ATOM 1324 C C . ARG A 1 166 ? -11.318 12.308 4.579 1.00 92.12 166 ARG A C 1
ATOM 1326 O O . ARG A 1 166 ? -12.219 12.789 5.272 1.00 92.12 166 ARG A O 1
ATOM 1333 N N . ASN A 1 167 ? -11.437 11.107 4.026 1.00 90.75 167 ASN A N 1
ATOM 1334 C CA . ASN A 1 167 ? -12.646 10.286 4.051 1.00 90.75 167 ASN A CA 1
ATOM 1335 C C . ASN A 1 167 ? -12.794 9.413 5.312 1.00 90.75 167 ASN A C 1
ATOM 1337 O O . ASN A 1 167 ? -13.397 8.350 5.252 1.00 90.75 167 ASN A O 1
ATOM 1341 N N . LYS A 1 168 ? -12.267 9.839 6.469 1.00 90.31 168 LYS A N 1
ATOM 1342 C CA . LYS A 1 168 ? -12.448 9.143 7.762 1.00 90.31 168 LYS A CA 1
ATOM 1343 C C . LYS A 1 168 ? -13.585 9.776 8.570 1.00 90.31 168 LYS A C 1
ATOM 1345 O O . LYS A 1 168 ? -13.736 10.996 8.550 1.00 90.31 168 LYS A O 1
ATOM 1350 N N . LYS A 1 169 ? -14.358 8.967 9.305 1.00 88.19 169 LYS A N 1
ATOM 1351 C CA . LYS A 1 169 ? -15.471 9.422 10.168 1.00 88.19 169 LYS A CA 1
ATOM 1352 C C . LYS A 1 169 ? -14.985 10.165 11.418 1.00 88.19 169 LYS A C 1
ATOM 1354 O O . LYS A 1 169 ? -15.482 11.242 11.720 1.00 88.19 169 LYS A O 1
ATOM 1359 N N . PHE A 1 170 ? -13.990 9.612 12.112 1.00 79.12 170 PHE A N 1
ATOM 1360 C CA . PHE A 1 170 ? -13.617 10.047 13.469 1.00 79.12 170 PHE A CA 1
ATOM 1361 C C . PHE A 1 170 ? -12.361 10.923 13.543 1.00 79.12 170 PHE A C 1
ATOM 1363 O O . PHE A 1 170 ? -11.999 11.396 14.612 1.00 79.12 170 PHE A O 1
ATOM 1370 N N . THR A 1 171 ? -11.659 11.124 12.425 1.00 76.38 171 THR A N 1
ATOM 1371 C CA . THR A 1 171 ? -10.446 11.955 12.367 1.00 76.38 171 THR A CA 1
ATOM 1372 C C . THR A 1 171 ? -10.342 12.621 10.998 1.00 76.38 171 THR A C 1
ATOM 1374 O O . THR A 1 171 ? -10.592 11.981 9.979 1.00 76.38 171 THR A O 1
ATOM 1377 N N . SER A 1 172 ? -9.958 13.897 10.954 1.00 70.88 172 SER A N 1
ATOM 1378 C CA . SER A 1 172 ? -9.865 14.686 9.712 1.00 70.88 172 SER A CA 1
ATOM 1379 C C . SER A 1 172 ? -8.439 14.808 9.154 1.00 70.88 172 SER A C 1
ATOM 1381 O O . SER A 1 172 ? -8.241 15.397 8.092 1.00 70.88 172 SER A O 1
ATOM 1383 N N . GLY A 1 173 ? -7.442 14.251 9.847 1.00 82.50 173 GLY A N 1
ATOM 1384 C CA . GLY A 1 173 ? -6.034 14.326 9.458 1.00 82.50 173 GLY A CA 1
ATOM 1385 C C . GLY A 1 173 ? -5.628 13.330 8.365 1.00 82.50 173 GLY A C 1
ATOM 1386 O O . GLY A 1 173 ? -6.125 12.200 8.312 1.00 82.50 173 GLY A O 1
ATOM 1387 N N . VAL A 1 174 ? -4.664 13.752 7.542 1.00 87.56 174 VAL A N 1
ATOM 1388 C CA . VAL A 1 174 ? -3.937 12.897 6.591 1.00 87.56 174 VAL A CA 1
ATOM 1389 C C . VAL A 1 174 ? -2.956 12.029 7.377 1.00 87.56 174 VAL A C 1
ATOM 1391 O O . VAL A 1 174 ? -2.157 12.554 8.153 1.00 87.56 174 VAL A O 1
ATOM 1394 N N . GLY A 1 175 ? -3.024 10.710 7.195 1.00 88.62 175 GLY A N 1
ATOM 1395 C CA . GLY A 1 175 ? -2.082 9.786 7.828 1.00 88.62 175 GLY A CA 1
ATOM 1396 C C . GLY A 1 175 ? -0.687 9.957 7.234 1.00 88.62 175 GLY A C 1
ATOM 1397 O O . GLY A 1 175 ? -0.565 10.153 6.028 1.00 88.62 175 GLY A O 1
ATOM 1398 N N . ARG A 1 176 ? 0.355 9.896 8.063 1.00 90.12 176 ARG A N 1
ATOM 1399 C CA . ARG A 1 176 ? 1.754 10.015 7.636 1.00 90.12 176 ARG A CA 1
ATOM 1400 C C . ARG A 1 176 ? 2.513 8.796 8.129 1.00 90.12 176 ARG A C 1
ATOM 1402 O O . ARG A 1 176 ? 2.471 8.500 9.319 1.00 90.12 176 ARG A O 1
ATOM 1409 N N . GLU A 1 177 ? 3.190 8.105 7.227 1.00 90.50 177 GLU A N 1
ATOM 1410 C CA . GLU A 1 177 ? 3.993 6.927 7.548 1.00 90.50 177 GLU A CA 1
ATOM 1411 C C . GLU A 1 177 ? 5.356 7.028 6.863 1.00 90.50 177 GLU A C 1
ATOM 1413 O O . GLU A 1 177 ? 5.479 7.562 5.760 1.00 90.50 177 GLU A O 1
ATOM 1418 N N . ILE A 1 178 ? 6.381 6.487 7.517 1.00 91.19 178 ILE A N 1
ATOM 1419 C CA . ILE A 1 178 ? 7.694 6.264 6.916 1.00 91.19 178 ILE A CA 1
ATOM 1420 C C . ILE A 1 178 ? 7.905 4.758 6.861 1.00 91.19 178 ILE A C 1
ATOM 1422 O O . ILE A 1 178 ? 7.767 4.065 7.867 1.00 91.19 178 ILE A O 1
ATOM 1426 N N . LYS A 1 179 ? 8.247 4.251 5.679 1.00 90.94 179 LYS A N 1
ATOM 1427 C CA . LYS A 1 179 ? 8.602 2.852 5.456 1.00 90.94 179 LYS A CA 1
ATOM 1428 C C . LYS A 1 179 ? 10.046 2.771 4.990 1.00 90.94 179 LYS A C 1
ATOM 1430 O O . LYS A 1 179 ? 10.421 3.413 4.013 1.00 90.94 179 LYS A O 1
ATOM 1435 N N . ILE A 1 180 ? 10.828 1.933 5.655 1.00 90.44 180 ILE A N 1
ATOM 1436 C CA . ILE A 1 180 ? 12.164 1.543 5.207 1.00 90.44 180 ILE A CA 1
ATOM 1437 C C . ILE A 1 180 ? 12.048 0.129 4.646 1.00 90.44 180 ILE A C 1
ATOM 1439 O O . ILE A 1 180 ? 11.462 -0.748 5.278 1.00 90.44 180 ILE A O 1
ATOM 1443 N N . SER A 1 181 ? 12.563 -0.090 3.441 1.00 89.50 181 SER A N 1
ATOM 1444 C CA . SER A 1 181 ? 12.540 -1.398 2.787 1.00 89.50 181 SER A CA 1
ATOM 1445 C C . SER A 1 181 ? 13.907 -1.766 2.244 1.00 89.50 181 SER A C 1
ATOM 1447 O O . SER A 1 181 ? 14.626 -0.905 1.749 1.00 89.50 181 SER A O 1
ATOM 1449 N N . TYR A 1 182 ? 14.216 -3.056 2.275 1.00 88.44 182 TYR A N 1
ATOM 1450 C CA . TYR A 1 182 ? 15.376 -3.637 1.620 1.00 88.44 182 TYR A CA 1
ATOM 1451 C C . TYR A 1 182 ? 14.897 -4.653 0.585 1.00 88.44 182 TYR A C 1
ATOM 1453 O O . TYR A 1 182 ? 14.105 -5.541 0.904 1.00 88.44 182 TYR A O 1
ATOM 1461 N N . VAL A 1 183 ? 15.353 -4.511 -0.656 1.00 81.88 183 VAL A N 1
ATOM 1462 C CA . VAL A 1 183 ? 15.048 -5.423 -1.757 1.00 81.88 183 VAL A CA 1
ATOM 1463 C C . VAL A 1 183 ? 16.349 -6.035 -2.246 1.00 81.88 183 VAL A C 1
ATOM 1465 O O . VAL A 1 183 ? 17.245 -5.331 -2.711 1.00 81.88 183 VAL A O 1
ATOM 1468 N N . ARG A 1 184 ? 16.425 -7.365 -2.184 1.00 78.75 184 ARG A N 1
ATOM 1469 C CA . ARG A 1 184 ? 17.501 -8.141 -2.792 1.00 78.75 184 ARG A CA 1
ATOM 1470 C C . ARG A 1 184 ? 16.943 -8.948 -3.949 1.00 78.75 184 ARG A C 1
ATOM 1472 O O . ARG A 1 184 ? 15.995 -9.709 -3.780 1.00 78.75 184 ARG A O 1
ATOM 1479 N N . ASN A 1 185 ? 17.542 -8.759 -5.114 1.00 68.81 185 ASN A N 1
ATOM 1480 C CA . ASN A 1 185 ? 17.283 -9.586 -6.279 1.00 68.81 185 ASN A CA 1
ATOM 1481 C C . ASN A 1 185 ? 18.262 -10.766 -6.237 1.00 68.81 185 ASN A C 1
ATOM 1483 O O . ASN A 1 185 ? 19.455 -10.542 -6.026 1.00 68.81 185 ASN A O 1
ATOM 1487 N N . PHE A 1 186 ? 17.744 -11.984 -6.387 1.00 59.53 186 PHE A N 1
ATOM 1488 C CA . PHE A 1 186 ? 18.520 -13.217 -6.531 1.00 59.53 186 PHE A CA 1
ATOM 1489 C C . PHE A 1 186 ? 18.405 -13.726 -7.964 1.00 59.53 186 PHE A C 1
ATOM 1491 O O . PHE A 1 186 ? 17.333 -13.489 -8.570 1.00 59.53 186 PHE A O 1
#

Radius of gyration: 16.63 Å; chains: 1; bounding box: 44×30×49 Å

Organism: NCBI:txid412755

pLDDT: mean 91.68, std 6.91, range [51.97, 98.69]

Sequence (186 aa):
MNRVMASVYYGGENFIGEGEVNWNPQIGFEMRIRIIEESFAFPAVSIGFNSQGYGGYRKTLKRYTYKSKGFYTVVSRNYYLLGNLGLHIGANKSLEKEDKDKDINIFFGFDKGFPGGLELLAEYDFAFNDNENLSFGKGNGYLNSALKWSVTGGFSVTFIFRNIARNKKFTSGVGREIKISYVRNF

Foldseek 3Di:
DDQKDKDKDWAFAPPDHPDDTQTDPDIKIKMKGFPADDDPVAFIKMKMAIQAADYHADPVQRAHLGGGQGIKMKTWDWDQDQHTKIKIKMKGFGPSCSLVQGDIWIKIKMWDDDPQQKIKIKMWTQPSSQPDPSHQFQRRTKIKIKIWHQDPPQKIKIWIWIRPVQGGDPDRDTDIDIDIDGDDDD

Secondary structure (DSSP, 8-state):
---EEEEEE--EE-SSSSS--EE-SS-EEEEEEEEE---SSS-EEEEEEE---EEEEETTTTEEEE---EEEEEEEEEEESSSEEEEEEEEEE-S--TTS----EEEEEEEEEEGGGEEEEEEEE--TTS-STT-SB-SS-EEEEEEEEE-GGGEEEEEEEE-TT--BSS--SPEEEEEEEE----